Protein AF-A0AAN8MKH3-F1 (afdb_monomer_lite)

pLDDT: mean 80.85, std 13.72, range [33.03, 95.31]

Radius of gyration: 20.96 Å; chains: 1; bounding box: 56×46×46 Å

Organism: NCBI:txid861788

Structure (mmCIF, N/CA/C/O backbone):
data_AF-A0AAN8MKH3-F1
#
_entry.id   AF-A0AAN8MKH3-F1
#
loop_
_atom_site.group_PDB
_atom_site.id
_atom_site.type_symbol
_atom_site.label_atom_id
_atom_site.label_alt_id
_atom_site.label_comp_id
_atom_site.label_asym_id
_atom_site.label_entity_id
_atom_site.label_seq_id
_atom_site.pdbx_PDB_ins_code
_atom_site.Cartn_x
_atom_site.Cartn_y
_atom_site.Cartn_z
_atom_site.occupancy
_atom_site.B_iso_or_equiv
_atom_site.auth_seq_id
_atom_site.auth_comp_id
_atom_site.auth_asym_id
_atom_site.auth_atom_id
_atom_site.pdbx_PDB_model_num
ATOM 1 N N . MET A 1 1 ? 5.707 4.506 11.700 1.00 36.81 1 MET A N 1
ATOM 2 C CA . MET A 1 1 ? 5.831 5.786 12.430 1.00 36.81 1 MET A CA 1
ATOM 3 C C . MET A 1 1 ? 5.627 5.479 13.907 1.00 36.81 1 MET A C 1
ATOM 5 O O . MET A 1 1 ? 4.512 5.168 14.297 1.00 36.81 1 MET A O 1
ATOM 9 N N . LEU A 1 2 ? 6.697 5.392 14.701 1.00 33.03 2 LEU A N 1
ATOM 10 C CA . LEU A 1 2 ? 6.563 5.172 16.145 1.00 33.03 2 LEU A CA 1
ATOM 11 C C . LEU A 1 2 ? 6.282 6.533 16.783 1.00 33.03 2 LEU A C 1
ATOM 13 O O . LEU A 1 2 ? 7.143 7.407 16.736 1.00 33.03 2 LEU A O 1
ATOM 17 N N . MET A 1 3 ? 5.070 6.715 17.312 1.00 36.09 3 MET A N 1
ATOM 18 C CA . MET A 1 3 ? 4.683 7.908 18.065 1.00 36.09 3 MET A CA 1
ATOM 19 C C . MET A 1 3 ? 5.556 7.991 19.318 1.00 36.09 3 MET A C 1
ATOM 21 O O . MET A 1 3 ? 5.335 7.241 20.267 1.00 36.09 3 MET A O 1
ATOM 25 N N . ASN A 1 4 ? 6.576 8.846 19.310 1.00 38.06 4 ASN A N 1
ATOM 26 C CA . ASN A 1 4 ? 7.499 8.975 20.435 1.00 38.06 4 ASN A CA 1
ATOM 27 C C . ASN A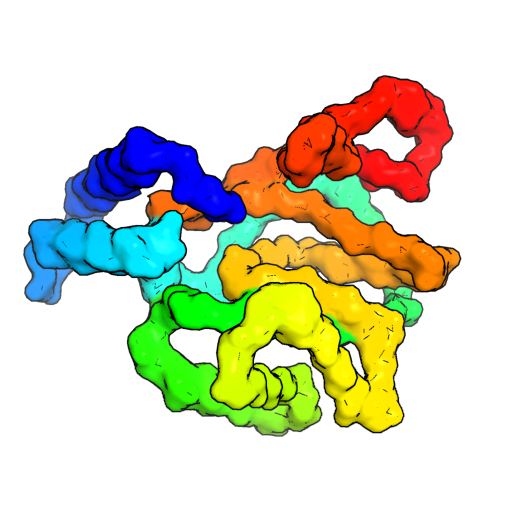 1 4 ? 7.557 10.397 20.996 1.00 38.06 4 ASN A C 1
ATOM 29 O O . ASN A 1 4 ? 8.596 10.825 21.484 1.00 38.06 4 ASN A O 1
ATOM 33 N N . GLU A 1 5 ? 6.427 11.103 20.976 1.00 52.12 5 GLU A N 1
ATOM 34 C CA . GLU A 1 5 ? 6.218 12.320 21.755 1.00 52.12 5 GLU A CA 1
ATOM 35 C C . GLU A 1 5 ? 4.774 12.320 22.270 1.00 52.12 5 GLU A C 1
ATOM 37 O O . GLU A 1 5 ? 3.823 12.403 21.495 1.00 52.12 5 GLU A O 1
ATOM 42 N N . THR A 1 6 ? 4.581 12.223 23.587 1.00 58.34 6 THR A N 1
ATOM 43 C CA . THR A 1 6 ? 3.253 12.308 24.228 1.00 58.34 6 THR A CA 1
ATOM 44 C C . THR A 1 6 ? 2.473 13.555 23.789 1.00 58.34 6 THR A C 1
ATOM 46 O O . THR A 1 6 ? 1.252 13.501 23.656 1.00 58.34 6 THR A O 1
ATOM 49 N N . GLY A 1 7 ? 3.176 14.647 23.467 1.00 65.88 7 GLY A N 1
ATOM 50 C CA . GLY A 1 7 ? 2.580 15.869 22.923 1.00 65.88 7 GLY A CA 1
ATOM 51 C C . GLY A 1 7 ? 2.065 15.752 21.482 1.00 65.88 7 GLY A C 1
ATOM 52 O O . GLY A 1 7 ? 1.077 16.399 21.138 1.00 65.88 7 GLY A O 1
ATOM 53 N N . GLU A 1 8 ? 2.674 14.921 20.633 1.00 75.81 8 GLU A N 1
ATOM 54 C CA . GLU A 1 8 ? 2.194 14.702 19.261 1.00 75.81 8 GLU A CA 1
ATOM 55 C C . GLU A 1 8 ? 0.916 13.857 19.258 1.00 75.81 8 GLU A C 1
ATOM 57 O O . GLU A 1 8 ? -0.033 14.152 18.531 1.00 75.81 8 GLU A O 1
ATOM 62 N N . TYR A 1 9 ? 0.843 12.866 20.147 1.00 71.75 9 TYR A N 1
ATOM 63 C CA . TYR A 1 9 ? -0.350 12.048 20.332 1.00 71.75 9 TYR A CA 1
ATOM 64 C C . TYR A 1 9 ? -1.559 12.870 20.803 1.00 71.75 9 TYR A C 1
ATOM 66 O O . TYR A 1 9 ? -2.623 12.816 20.185 1.00 71.75 9 TYR A O 1
ATOM 74 N N . GLU A 1 10 ? -1.394 13.690 21.846 1.00 78.38 10 GLU A N 1
ATOM 75 C CA . GLU A 1 10 ? -2.458 14.586 22.321 1.00 78.38 10 GLU A CA 1
ATOM 76 C C . GLU A 1 10 ? -2.874 15.593 21.244 1.00 78.38 10 GLU A C 1
ATOM 78 O O . GLU A 1 10 ? -4.057 15.901 21.083 1.00 78.38 10 GLU A O 1
ATOM 83 N N . LYS A 1 11 ? -1.918 16.094 20.456 1.00 81.25 11 LYS A N 1
ATOM 84 C CA . LYS A 1 11 ? -2.208 16.976 19.322 1.00 81.25 11 LYS A CA 1
ATOM 85 C C . LYS A 1 11 ? -3.044 16.268 18.251 1.00 81.25 11 LYS A C 1
ATOM 87 O O . LYS A 1 11 ? -3.989 16.870 17.741 1.00 81.25 11 LYS A O 1
ATOM 92 N N . ASN A 1 12 ? -2.734 15.012 17.936 1.00 81.94 12 ASN A N 1
ATOM 93 C CA . ASN A 1 12 ? -3.468 14.218 16.950 1.00 81.94 12 ASN A CA 1
ATOM 94 C C . ASN A 1 12 ? -4.881 13.867 17.429 1.00 81.94 12 ASN A C 1
ATOM 96 O O . ASN A 1 12 ? -5.826 14.021 16.657 1.00 81.94 12 ASN A O 1
ATOM 100 N N . LEU A 1 13 ? -5.045 13.506 18.707 1.00 78.19 13 LEU A N 1
ATOM 101 C CA . LEU A 1 13 ? -6.360 13.322 19.330 1.00 78.19 13 LEU A CA 1
ATOM 102 C C . LEU A 1 13 ? -7.208 14.594 19.234 1.00 78.19 13 LEU A C 1
ATOM 104 O O . LEU A 1 13 ? -8.323 14.559 18.727 1.00 78.19 13 LEU A O 1
ATOM 108 N N . ASN A 1 14 ? -6.649 15.743 19.622 1.00 81.12 14 ASN A N 1
ATOM 109 C CA . ASN A 1 14 ? -7.348 17.027 19.530 1.00 81.12 14 ASN A CA 1
ATOM 110 C C . ASN A 1 14 ? -7.715 17.401 18.084 1.00 81.12 14 ASN A C 1
ATOM 112 O O . ASN A 1 14 ? -8.751 18.027 17.850 1.00 81.12 14 ASN A O 1
ATOM 116 N N . LYS A 1 15 ? -6.866 17.056 17.106 1.00 83.50 15 LYS A N 1
ATOM 117 C CA . LYS A 1 15 ? -7.152 17.261 15.679 1.00 83.50 15 LYS A CA 1
ATOM 118 C C . LYS A 1 15 ? -8.336 16.398 15.237 1.00 83.50 15 LYS A C 1
ATOM 120 O O . LYS A 1 15 ? -9.254 16.920 14.608 1.00 83.50 15 LYS A O 1
ATOM 125 N N . LEU A 1 16 ? -8.330 15.117 15.605 1.00 80.44 16 LEU A N 1
ATOM 126 C CA . LEU A 1 16 ? -9.404 14.184 15.288 1.00 80.44 16 LEU A CA 1
ATOM 127 C C . LEU A 1 16 ? -10.733 14.625 15.912 1.00 80.44 16 LEU A C 1
ATOM 129 O O . LEU A 1 16 ? -11.733 14.685 15.199 1.00 80.44 16 LEU A O 1
ATOM 133 N N . SER A 1 17 ? -10.749 14.989 17.199 1.00 78.31 17 SER A N 1
ATOM 134 C CA . SER A 1 17 ? -11.986 15.406 17.869 1.00 78.31 17 SER A CA 1
ATOM 135 C C . SER A 1 17 ? -12.620 16.621 17.186 1.00 78.31 17 SER A C 1
ATOM 137 O O . SER A 1 17 ? -13.808 16.601 16.877 1.00 78.31 17 SER A O 1
ATOM 139 N N . LYS A 1 18 ? -11.815 17.622 16.801 1.00 81.06 18 LYS A N 1
ATOM 140 C CA . LYS A 1 18 ? -12.294 18.783 16.026 1.00 81.06 18 LYS A CA 1
ATOM 141 C C . LYS A 1 18 ? -12.836 18.408 14.645 1.00 81.06 18 LYS A C 1
ATOM 143 O O . LYS A 1 18 ? -13.786 19.026 14.160 1.00 81.06 18 LYS A O 1
ATOM 148 N N . LEU A 1 19 ? -12.231 17.420 13.983 1.00 78.00 19 LEU A N 1
ATOM 149 C CA . LEU A 1 19 ? -12.694 16.962 12.676 1.00 78.00 19 LEU A CA 1
ATOM 150 C C . LEU A 1 19 ? -14.060 16.277 12.791 1.00 78.00 19 LEU A C 1
ATOM 152 O O . LEU A 1 19 ? -14.954 16.572 12.001 1.00 78.00 19 LEU A O 1
ATOM 156 N N . ILE A 1 20 ? -14.246 15.417 13.791 1.00 72.88 20 ILE A N 1
ATOM 157 C CA . ILE A 1 20 ? -15.519 14.724 14.015 1.00 72.88 20 ILE A CA 1
ATOM 158 C C . ILE A 1 20 ? -16.616 15.727 14.396 1.00 72.88 20 ILE A C 1
ATOM 160 O O . ILE A 1 20 ? -17.698 15.693 13.808 1.00 72.88 20 ILE A O 1
ATOM 164 N N . GLU A 1 21 ? -16.322 16.680 15.287 1.00 73.06 21 GLU A N 1
ATOM 165 C CA . GLU A 1 21 ? -17.243 17.770 15.640 1.00 73.06 21 GLU A CA 1
ATOM 166 C C . GLU A 1 21 ? -17.701 18.559 14.405 1.00 73.06 21 GLU A C 1
ATOM 168 O O . GLU A 1 21 ? -18.899 18.791 14.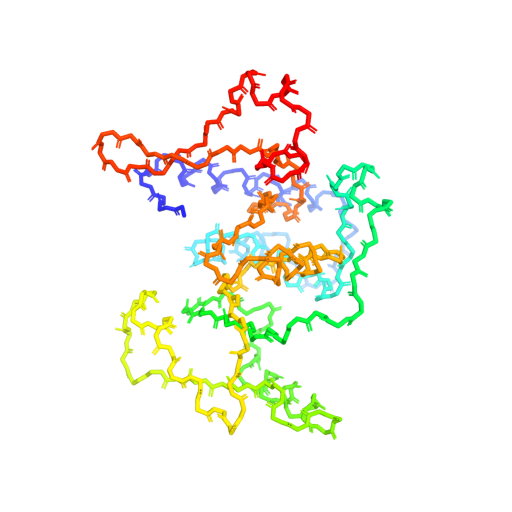229 1.00 73.06 21 GLU A O 1
ATOM 173 N N . SER A 1 22 ? -16.772 18.934 13.516 1.00 73.38 22 SER A N 1
ATOM 174 C CA . SER A 1 22 ? -17.122 19.676 12.296 1.00 73.38 22 SER A CA 1
ATOM 175 C C . SER A 1 22 ? -17.955 18.835 11.320 1.00 73.38 22 SER A C 1
ATOM 177 O O . SER A 1 22 ? -18.958 19.314 10.793 1.00 73.38 22 SER A O 1
ATOM 179 N N . LYS A 1 23 ? -17.628 17.549 11.140 1.00 69.31 23 LYS A N 1
ATOM 180 C CA . LYS A 1 23 ? -18.388 16.629 10.276 1.00 69.31 23 LYS A CA 1
ATOM 181 C C . LYS A 1 23 ? -19.786 16.312 10.804 1.00 69.31 23 LYS A C 1
ATOM 183 O O . LYS A 1 23 ? -20.696 16.066 10.011 1.00 69.31 23 LYS A O 1
ATOM 188 N N . ASN A 1 24 ? -19.983 16.342 12.118 1.00 65.25 24 ASN A N 1
ATOM 189 C CA . ASN A 1 24 ? -21.294 16.134 12.729 1.00 65.25 24 ASN A CA 1
ATOM 190 C C . ASN A 1 24 ? -22.212 17.358 12.596 1.00 65.25 24 ASN A C 1
ATOM 192 O O . ASN A 1 24 ? -23.428 17.190 12.558 1.00 65.25 24 ASN A O 1
ATOM 196 N N . GLN A 1 25 ? -21.659 18.564 12.429 1.00 60.22 25 GLN A N 1
ATOM 197 C CA . GLN A 1 25 ? -22.437 19.765 12.094 1.00 60.22 25 GLN A CA 1
ATOM 198 C C . GLN A 1 25 ? -22.918 19.778 10.630 1.00 60.22 25 GLN A C 1
ATOM 200 O O . GLN A 1 25 ? -23.943 20.385 10.329 1.00 60.22 25 GLN A O 1
ATOM 205 N N . GLU A 1 26 ? -22.207 19.095 9.725 1.00 60.31 26 GLU A N 1
ATOM 206 C CA . GLU A 1 26 ? -22.545 19.000 8.293 1.00 60.31 26 GLU A CA 1
ATOM 207 C C . GLU A 1 26 ? -23.555 17.880 7.968 1.00 60.31 26 GLU A C 1
ATOM 209 O O . GLU A 1 26 ? -24.160 17.885 6.891 1.00 60.31 26 GLU A O 1
ATOM 214 N N . ARG A 1 27 ? -23.750 16.900 8.865 1.00 58.78 27 ARG A N 1
ATOM 215 C CA . ARG A 1 27 ? -24.614 15.735 8.613 1.00 58.78 27 ARG A CA 1
ATOM 216 C C . ARG A 1 27 ? -26.089 16.025 8.939 1.00 58.78 27 ARG A C 1
ATOM 218 O O . ARG A 1 27 ? -26.386 16.601 9.985 1.00 58.78 27 ARG A O 1
ATOM 225 N N . PRO A 1 28 ? -27.052 15.571 8.108 1.00 53.78 28 PRO A N 1
ATOM 226 C CA . PRO A 1 28 ? -28.449 15.523 8.529 1.00 53.78 28 PRO A CA 1
ATOM 227 C C . PRO A 1 28 ? -28.576 14.610 9.763 1.00 53.78 28 PRO A C 1
ATOM 229 O O . PRO A 1 28 ? -27.857 13.612 9.844 1.00 53.78 28 PRO A O 1
ATOM 232 N N . PRO A 1 29 ? -29.473 14.914 10.719 1.00 53.09 29 PRO A N 1
ATOM 233 C CA . PRO A 1 29 ? -29.590 14.154 11.959 1.00 53.09 29 PRO A CA 1
ATOM 234 C C . PRO A 1 29 ? -29.838 12.675 11.654 1.00 53.09 29 PRO A C 1
ATOM 236 O O . PRO A 1 29 ? -30.869 12.303 11.085 1.00 53.09 29 PRO A O 1
ATOM 239 N N . ASN A 1 30 ? -28.871 11.834 12.017 1.00 50.97 30 ASN A N 1
ATOM 240 C CA . ASN A 1 30 ? -28.972 10.397 11.839 1.00 50.97 30 ASN A CA 1
ATOM 241 C C . ASN A 1 30 ? -29.997 9.862 12.852 1.00 50.97 30 ASN A C 1
ATOM 243 O O . ASN A 1 30 ? -29.906 10.126 14.052 1.00 50.97 30 ASN A O 1
ATOM 247 N N . LYS A 1 31 ? -31.029 9.154 12.380 1.00 55.53 31 LYS A N 1
ATOM 248 C CA . LYS A 1 31 ? -32.107 8.628 13.233 1.00 55.53 31 LYS A CA 1
ATOM 249 C C . LYS A 1 31 ? -31.596 7.423 14.039 1.00 55.53 31 LYS A C 1
ATOM 251 O O . LYS A 1 31 ? -31.841 6.291 13.637 1.00 55.53 31 LYS A O 1
ATOM 256 N N . GLY A 1 32 ? -30.918 7.646 15.169 1.00 59.09 32 GLY A N 1
ATOM 257 C CA . GLY A 1 32 ? -30.724 6.582 16.167 1.00 59.09 32 GLY A CA 1
ATOM 258 C C . GLY A 1 32 ? -29.586 6.718 17.185 1.00 59.09 32 GLY A C 1
ATOM 259 O O . GLY A 1 32 ? -29.731 6.154 18.264 1.00 59.09 32 GLY A O 1
ATOM 260 N N . ARG A 1 33 ? -28.494 7.440 16.896 1.00 65.12 33 ARG A N 1
ATOM 261 C CA . ARG A 1 33 ? -27.350 7.635 17.818 1.00 65.12 33 ARG A CA 1
ATOM 262 C C . ARG A 1 33 ? -27.064 9.117 18.042 1.00 65.12 33 ARG A C 1
ATOM 264 O O . ARG A 1 33 ? -27.314 9.934 17.157 1.00 65.12 33 ARG A O 1
ATOM 271 N N . SER A 1 34 ? -26.576 9.466 19.230 1.00 74.69 34 SER A N 1
ATOM 272 C CA . SER A 1 34 ? -26.183 10.839 19.555 1.00 74.69 34 SER A CA 1
ATOM 273 C C . SER A 1 34 ? -24.769 11.160 19.054 1.00 74.69 34 SER A C 1
ATOM 275 O O . SER A 1 34 ? -23.903 10.290 18.984 1.00 74.69 34 SER A O 1
ATOM 277 N N . CYS A 1 35 ? -24.517 12.438 18.755 1.00 76.06 35 CYS A N 1
ATOM 278 C CA . CYS A 1 35 ? -23.195 12.938 18.356 1.00 76.06 35 CYS A CA 1
ATOM 279 C C . CYS A 1 35 ? -22.109 12.626 19.404 1.00 76.06 35 CYS A C 1
ATOM 281 O O . CYS A 1 35 ? -20.962 12.375 19.048 1.00 76.06 35 CYS A O 1
ATOM 283 N N . GLU A 1 36 ? -22.462 12.632 20.692 1.00 80.06 36 GLU A N 1
ATOM 284 C CA . GLU A 1 36 ? -21.530 12.343 21.788 1.00 80.06 36 GLU A CA 1
ATOM 285 C C . GLU A 1 36 ? -21.119 10.865 21.837 1.00 80.06 36 GLU A C 1
ATOM 287 O O . GLU A 1 36 ? -19.976 10.547 22.165 1.00 80.06 36 GLU A O 1
ATOM 292 N N . GLU A 1 37 ? -22.036 9.952 21.509 1.00 83.94 37 GLU A N 1
ATOM 293 C CA . GLU A 1 37 ? -21.740 8.518 21.443 1.00 83.94 37 GLU A CA 1
ATOM 294 C C . GLU A 1 37 ? -20.797 8.204 20.281 1.00 83.94 37 GLU A C 1
ATOM 296 O O . GLU A 1 37 ? -19.803 7.509 20.484 1.00 83.94 37 GLU A O 1
ATOM 301 N N . GLU A 1 38 ? -21.062 8.764 19.097 1.00 82.75 38 GLU A N 1
ATOM 302 C CA . GLU A 1 38 ? -20.190 8.613 17.923 1.00 82.75 38 GLU A CA 1
ATOM 303 C C . GLU A 1 38 ? -18.795 9.203 18.179 1.00 82.75 38 GLU A C 1
ATOM 305 O O . GLU A 1 38 ? -17.785 8.591 17.836 1.00 82.75 38 GLU A O 1
ATOM 310 N N . GLN A 1 39 ? -18.729 10.362 18.844 1.00 81.88 39 GLN A N 1
ATOM 311 C CA . GLN A 1 39 ? -17.468 10.989 19.238 1.00 81.88 39 GLN A CA 1
ATOM 312 C C . GLN A 1 39 ? -16.641 10.068 20.143 1.00 81.88 39 GLN A C 1
ATOM 314 O O . GLN A 1 39 ? -15.457 9.840 19.897 1.00 81.88 39 GLN A O 1
ATOM 319 N N . ARG A 1 40 ? -17.274 9.505 21.178 1.00 87.12 40 ARG A N 1
ATOM 320 C CA . ARG A 1 40 ? -16.609 8.614 22.135 1.00 87.12 40 ARG A CA 1
ATOM 321 C C . ARG A 1 40 ? -16.132 7.318 21.477 1.00 87.12 40 ARG A C 1
ATOM 323 O O . ARG A 1 40 ? -15.057 6.825 21.813 1.00 87.12 40 ARG A O 1
ATOM 330 N N . GLU A 1 41 ? -16.922 6.767 20.557 1.00 87.69 41 GLU A N 1
ATOM 331 C CA . GLU A 1 41 ? -16.566 5.581 19.772 1.00 87.69 41 GLU A CA 1
ATOM 332 C C . GLU A 1 41 ? -15.337 5.851 18.894 1.00 87.69 41 GLU A C 1
ATOM 334 O O . GLU A 1 41 ? -14.359 5.104 18.948 1.00 87.69 41 GLU A O 1
ATOM 339 N N . ALA A 1 42 ? -15.339 6.961 18.155 1.00 86.81 42 ALA A N 1
ATOM 340 C CA . ALA A 1 42 ? -14.224 7.347 17.300 1.00 86.81 42 ALA A CA 1
ATOM 341 C C . ALA A 1 42 ? -12.929 7.613 18.086 1.00 86.81 42 ALA A C 1
ATOM 343 O O . ALA A 1 42 ? -11.856 7.172 17.671 1.00 86.81 42 ALA A O 1
ATOM 344 N N . GLU A 1 43 ? -13.016 8.269 19.246 1.00 86.94 43 GLU A N 1
ATOM 345 C CA . GLU A 1 43 ? -11.868 8.473 20.136 1.00 86.94 43 GLU A CA 1
ATOM 346 C C . GLU A 1 43 ? -11.315 7.147 20.663 1.00 86.94 43 GLU A C 1
ATOM 348 O O . GLU A 1 43 ? -10.108 6.921 20.597 1.00 86.94 43 GLU A O 1
ATOM 353 N N . ALA A 1 44 ? -12.176 6.241 21.135 1.00 89.38 44 ALA A N 1
ATOM 354 C CA . ALA A 1 44 ? -11.750 4.930 21.621 1.00 89.38 44 ALA A CA 1
ATOM 355 C C . ALA A 1 44 ? -11.058 4.104 20.522 1.00 89.38 44 ALA A C 1
ATOM 357 O O . ALA A 1 44 ? -10.032 3.465 20.769 1.00 89.38 44 ALA A O 1
ATOM 358 N N . LEU A 1 45 ? -11.588 4.148 19.297 1.00 89.56 45 LEU A N 1
ATOM 359 C CA . LEU A 1 45 ? -10.992 3.489 18.139 1.00 89.56 45 LEU A CA 1
ATOM 360 C C . LEU A 1 45 ? -9.636 4.099 17.765 1.00 89.56 45 LEU A C 1
ATOM 362 O O . LEU A 1 45 ? -8.677 3.361 17.535 1.00 89.56 45 LEU A O 1
ATOM 366 N N . PHE A 1 46 ? -9.512 5.427 17.773 1.00 88.94 46 PHE A N 1
ATOM 367 C CA . PHE A 1 46 ? -8.237 6.088 17.507 1.00 88.94 46 PHE A CA 1
ATOM 368 C C . PHE A 1 46 ? -7.179 5.751 18.559 1.00 88.94 46 PHE A C 1
ATOM 370 O O . PHE A 1 46 ? -6.039 5.466 18.205 1.00 88.94 46 PHE A O 1
ATOM 377 N N . GLN A 1 47 ? -7.546 5.716 19.844 1.00 87.56 47 GLN A N 1
ATOM 378 C CA . GLN A 1 47 ? -6.615 5.322 20.907 1.00 87.56 47 GLN A CA 1
ATOM 379 C C . GLN A 1 47 ? -6.094 3.892 20.719 1.00 87.56 47 GLN A C 1
ATOM 381 O O . GLN A 1 47 ? -4.959 3.589 21.083 1.00 87.56 47 GLN A O 1
ATOM 386 N N . ARG A 1 48 ? -6.918 3.008 20.148 1.00 87.62 48 ARG A N 1
ATOM 387 C CA . ARG A 1 48 ? -6.562 1.608 19.916 1.00 87.62 48 ARG A CA 1
ATOM 388 C C . ARG A 1 48 ? -5.703 1.403 18.669 1.00 87.62 48 ARG A C 1
ATOM 390 O O . ARG A 1 48 ? -4.783 0.592 18.717 1.00 87.62 48 ARG A O 1
ATOM 397 N N . TYR A 1 49 ? -6.017 2.091 17.574 1.00 88.38 49 TYR A N 1
ATOM 398 C CA . TYR A 1 49 ? -5.451 1.797 16.251 1.00 88.38 49 TYR A CA 1
ATOM 399 C C . TYR A 1 49 ? -4.549 2.904 15.689 1.00 88.38 49 TYR A C 1
ATOM 401 O O . TYR A 1 49 ? -3.787 2.660 14.760 1.00 88.38 49 TYR A O 1
ATOM 409 N N . GLY A 1 50 ? -4.596 4.114 16.249 1.00 88.31 50 GLY A N 1
ATOM 410 C CA . GLY A 1 50 ? -3.757 5.247 15.845 1.00 88.31 50 GLY A CA 1
ATOM 411 C C . GLY A 1 50 ? -4.237 6.013 14.606 1.00 88.31 50 GLY A C 1
ATOM 412 O O . GLY A 1 50 ? -3.520 6.893 14.135 1.00 88.31 50 GLY A O 1
ATOM 413 N N . TYR A 1 51 ? -5.427 5.703 14.082 1.00 90.06 51 TYR A N 1
ATOM 414 C CA . TYR A 1 51 ? -6.075 6.407 12.968 1.00 90.06 51 TYR A CA 1
ATOM 415 C C . TYR A 1 51 ? -7.610 6.333 13.075 1.00 90.06 51 TYR A C 1
ATOM 417 O O . TYR A 1 51 ? -8.154 5.650 13.945 1.00 90.06 51 TYR A O 1
ATOM 425 N N . ASN A 1 52 ? -8.322 7.077 12.227 1.00 90.12 52 ASN A N 1
ATOM 426 C CA . ASN A 1 52 ? -9.776 7.222 12.251 1.00 90.12 52 ASN A CA 1
ATOM 427 C C . ASN A 1 52 ? -10.495 5.993 11.667 1.00 90.12 52 ASN A C 1
ATOM 429 O O . ASN A 1 52 ? -11.051 6.030 10.568 1.00 90.12 52 ASN A O 1
ATOM 433 N N . VAL A 1 53 ? -10.495 4.896 12.424 1.00 89.31 53 VAL A N 1
ATOM 434 C CA . VAL A 1 53 ? -11.203 3.656 12.063 1.00 89.31 53 VAL A CA 1
ATOM 435 C C . VAL A 1 53 ? -12.705 3.893 11.936 1.00 89.31 53 VAL A C 1
ATOM 437 O O . VAL A 1 53 ? -13.320 3.377 11.014 1.00 89.31 53 VAL A O 1
ATOM 440 N N . PHE A 1 54 ? -13.285 4.754 12.777 1.00 88.31 54 PHE A N 1
ATOM 441 C CA . PHE A 1 54 ? -14.707 5.095 12.697 1.00 88.31 54 PHE A CA 1
ATOM 442 C C . PHE A 1 54 ? -15.104 5.612 11.307 1.00 88.31 54 PHE A C 1
ATOM 444 O O . PHE A 1 54 ? -16.145 5.228 10.773 1.00 88.31 54 PHE A O 1
ATOM 451 N N . LEU A 1 55 ? -14.269 6.462 10.701 1.00 87.75 55 LEU A N 1
ATOM 452 C CA . LEU A 1 55 ? -14.449 6.890 9.315 1.00 87.75 55 LEU A CA 1
ATOM 453 C C . LEU A 1 55 ? -14.107 5.772 8.323 1.00 87.75 55 LEU A C 1
ATOM 455 O O . LEU A 1 55 ? -14.825 5.608 7.340 1.00 87.75 55 LEU A O 1
ATOM 459 N N . SER A 1 56 ? -13.045 5.002 8.574 1.00 89.44 56 SER A N 1
ATOM 460 C CA . SER A 1 56 ? -12.629 3.889 7.708 1.00 89.44 56 SER A CA 1
ATOM 461 C C . SER A 1 56 ? -13.745 2.867 7.491 1.00 89.44 56 SER A C 1
ATOM 463 O O . SER A 1 56 ? -13.915 2.392 6.371 1.00 89.44 56 SER A O 1
ATOM 465 N N . ASP A 1 57 ? -14.523 2.561 8.527 1.00 86.19 57 ASP A N 1
ATOM 466 C CA . ASP A 1 57 ? -15.630 1.595 8.488 1.00 86.19 57 ASP A CA 1
ATOM 467 C C . ASP A 1 57 ? -16.805 2.090 7.630 1.00 86.19 57 ASP A C 1
ATOM 469 O O . ASP A 1 57 ? -17.614 1.306 7.134 1.00 86.19 57 ASP A O 1
ATOM 473 N N . GLN A 1 58 ? -16.897 3.406 7.432 1.00 86.31 58 GLN A N 1
ATOM 474 C CA . GLN A 1 58 ? -17.926 4.054 6.617 1.00 86.31 58 GLN A CA 1
ATOM 475 C C . GLN A 1 58 ? -17.509 4.199 5.147 1.00 86.31 58 GLN A C 1
ATOM 477 O O . GLN A 1 58 ? -18.349 4.528 4.304 1.00 86.31 58 GLN A O 1
ATOM 482 N N . LEU A 1 59 ? -16.235 3.963 4.819 1.00 85.62 59 LEU A N 1
ATOM 483 C CA . LEU A 1 59 ? -15.737 4.024 3.449 1.00 85.62 59 LEU A CA 1
ATOM 484 C C . LEU A 1 59 ? -15.935 2.683 2.723 1.00 85.62 59 LEU A C 1
ATOM 486 O O . LEU A 1 59 ? -15.775 1.612 3.311 1.00 85.62 59 LEU A O 1
ATOM 490 N N . PRO A 1 60 ? -16.250 2.704 1.416 1.00 85.88 60 PRO A N 1
ATOM 491 C CA . PRO A 1 60 ? -16.314 1.477 0.638 1.00 85.88 60 PRO A CA 1
ATOM 492 C C . PRO A 1 60 ? -14.915 0.863 0.483 1.00 85.88 60 PRO A C 1
ATOM 494 O O . PRO A 1 60 ? -13.950 1.564 0.186 1.00 85.88 60 PRO A O 1
ATOM 497 N N . LEU A 1 61 ? -14.820 -0.468 0.594 1.00 82.00 61 LEU A N 1
ATOM 498 C CA . LEU A 1 61 ? -13.564 -1.223 0.421 1.00 82.00 61 LEU A CA 1
ATOM 499 C C . LEU A 1 61 ? -12.914 -1.028 -0.961 1.00 82.00 61 LEU A C 1
ATOM 501 O O . LEU A 1 61 ? -11.733 -1.302 -1.138 1.00 82.00 61 LEU A O 1
ATOM 505 N N . ASN A 1 62 ? -13.698 -0.603 -1.950 1.00 84.00 62 ASN A N 1
ATOM 506 C CA . ASN A 1 62 ? -13.289 -0.339 -3.324 1.00 84.00 62 ASN A CA 1
ATOM 507 C C . ASN A 1 62 ? -13.435 1.148 -3.689 1.00 84.00 62 ASN A C 1
ATOM 509 O O . ASN A 1 62 ? -13.840 1.461 -4.811 1.00 84.00 62 ASN A O 1
ATOM 513 N N . ARG A 1 63 ? -13.173 2.058 -2.741 1.00 89.69 63 ARG A N 1
ATOM 514 C CA . ARG A 1 63 ? -13.197 3.501 -3.011 1.00 89.69 63 ARG A CA 1
ATOM 515 C C . ARG A 1 63 ? -12.206 3.879 -4.116 1.00 89.69 63 ARG A C 1
ATOM 517 O O . ARG A 1 63 ? -11.157 3.257 -4.267 1.00 89.69 63 ARG A O 1
ATOM 524 N N . GLU A 1 64 ? -12.544 4.913 -4.878 1.00 91.38 64 GLU A N 1
ATOM 525 C CA . GLU A 1 64 ? -11.636 5.474 -5.876 1.00 91.38 64 GLU A CA 1
ATOM 526 C C . GLU A 1 64 ? -10.587 6.362 -5.201 1.00 91.38 64 GLU A C 1
ATOM 528 O O . GLU A 1 64 ? -10.898 7.126 -4.284 1.00 91.38 64 GLU A O 1
ATOM 533 N N . LEU A 1 65 ? -9.347 6.263 -5.677 1.00 92.06 65 LEU A N 1
ATOM 534 C CA . LEU A 1 65 ? -8.239 7.106 -5.244 1.00 92.06 65 LEU A CA 1
ATOM 535 C C . LEU A 1 65 ? -7.957 8.184 -6.293 1.00 92.06 65 LEU A C 1
ATOM 537 O O . LEU A 1 65 ? -8.092 7.913 -7.492 1.00 92.06 65 LEU A O 1
ATOM 541 N N . PRO A 1 66 ? -7.529 9.389 -5.878 1.00 92.19 66 PRO A N 1
ATOM 542 C CA . PRO A 1 66 ? -7.011 10.368 -6.820 1.00 92.19 66 PRO A CA 1
ATOM 543 C C . PRO A 1 66 ? -5.748 9.823 -7.498 1.00 92.19 66 PRO A C 1
ATOM 545 O O . PRO A 1 66 ? -4.850 9.295 -6.843 1.00 92.19 66 PRO A O 1
ATOM 548 N N . ASP A 1 67 ? -5.666 9.977 -8.819 1.00 90.88 67 ASP A N 1
ATOM 549 C CA . ASP A 1 67 ? -4.470 9.610 -9.571 1.00 90.88 67 ASP A CA 1
ATOM 550 C C . ASP A 1 67 ? -3.397 10.692 -9.404 1.00 90.88 67 ASP A C 1
ATOM 552 O O . ASP A 1 67 ? -3.467 11.767 -9.999 1.00 90.88 67 ASP A O 1
ATOM 556 N N . THR A 1 68 ? -2.420 10.407 -8.552 1.00 89.00 68 THR A N 1
ATOM 557 C CA . THR A 1 68 ? -1.315 11.303 -8.186 1.00 89.00 68 THR A CA 1
ATOM 558 C C . THR A 1 68 ? -0.097 11.159 -9.099 1.00 89.00 68 THR A C 1
ATOM 560 O O . THR A 1 68 ? 0.913 11.834 -8.904 1.00 89.00 68 THR A O 1
ATOM 563 N N . ARG A 1 69 ? -0.155 10.271 -10.099 1.00 88.62 69 ARG A N 1
ATOM 564 C CA . ARG A 1 69 ? 0.992 9.961 -10.956 1.00 88.62 69 ARG A CA 1
ATOM 565 C C . ARG A 1 69 ? 1.321 11.116 -11.900 1.00 88.62 69 ARG A C 1
ATOM 567 O O . ARG A 1 69 ? 0.451 11.848 -12.364 1.00 88.62 69 ARG A O 1
ATOM 574 N N . ASP A 1 70 ? 2.594 11.210 -12.277 1.00 86.00 70 ASP A N 1
ATOM 575 C CA . ASP A 1 70 ? 3.033 12.104 -13.349 1.00 86.00 70 ASP A CA 1
ATOM 576 C C . ASP A 1 70 ? 2.381 11.701 -14.687 1.00 86.00 70 ASP A C 1
ATOM 578 O O . ASP A 1 70 ? 2.254 10.516 -15.012 1.00 86.00 70 ASP A O 1
ATOM 582 N N . ASN A 1 71 ? 2.014 12.686 -15.511 1.00 87.69 71 ASN A N 1
ATOM 583 C CA . ASN A 1 71 ? 1.417 12.463 -16.832 1.00 87.69 71 ASN A CA 1
ATOM 584 C C . ASN A 1 71 ? 2.259 11.545 -17.736 1.00 87.69 71 ASN A C 1
ATOM 586 O O . ASN A 1 71 ? 1.713 10.829 -18.579 1.00 87.69 71 ASN A O 1
ATOM 590 N N . ARG A 1 72 ? 3.585 11.527 -17.560 1.00 86.00 72 ARG A N 1
ATOM 591 C CA . ARG A 1 72 ? 4.496 10.623 -18.275 1.00 86.00 72 ARG A CA 1
ATOM 592 C C . ARG A 1 72 ? 4.230 9.156 -17.934 1.00 86.00 72 ARG A C 1
ATOM 594 O O . ARG A 1 72 ? 4.311 8.302 -18.817 1.00 86.00 72 ARG A O 1
ATOM 601 N N . CYS A 1 73 ? 3.847 8.850 -16.692 1.00 87.50 73 CYS A N 1
ATOM 602 C CA . CYS A 1 73 ? 3.492 7.494 -16.271 1.00 87.50 73 CYS A CA 1
ATOM 603 C C . CYS A 1 73 ? 2.237 6.989 -16.992 1.00 87.50 73 CYS A C 1
ATOM 605 O O . CYS A 1 73 ? 2.178 5.813 -17.350 1.00 87.50 73 CYS A O 1
ATOM 607 N N . LEU A 1 74 ? 1.272 7.875 -17.265 1.00 88.25 74 LEU A N 1
ATOM 608 C CA . LEU A 1 74 ? 0.018 7.535 -17.950 1.00 88.25 74 LEU A CA 1
ATOM 609 C C . LEU A 1 74 ? 0.237 7.096 -19.404 1.00 88.25 74 LEU A C 1
ATOM 611 O O . LEU A 1 74 ? -0.544 6.321 -19.952 1.00 88.25 74 LEU A O 1
ATOM 615 N N . GLN A 1 75 ? 1.305 7.586 -20.034 1.00 89.19 75 GLN A N 1
ATOM 616 C CA . GLN A 1 75 ? 1.636 7.283 -21.428 1.00 89.19 75 GLN A CA 1
ATOM 617 C C . GLN A 1 75 ? 2.568 6.070 -21.571 1.00 89.19 75 GLN A C 1
ATOM 619 O O . GLN A 1 75 ? 2.779 5.578 -22.685 1.00 89.19 75 GLN A O 1
ATOM 624 N N . LYS A 1 76 ? 3.130 5.570 -20.462 1.00 89.69 76 LYS A N 1
ATOM 625 C CA . LYS A 1 76 ? 4.119 4.492 -20.476 1.00 89.69 76 LYS A CA 1
ATOM 626 C C . LYS A 1 76 ? 3.459 3.152 -20.791 1.00 89.69 76 LYS A C 1
ATOM 628 O O . LYS A 1 76 ? 2.432 2.784 -20.227 1.00 89.69 76 LYS A O 1
ATOM 633 N N . LYS A 1 77 ? 4.073 2.400 -21.705 1.00 92.44 77 LYS A N 1
ATOM 634 C CA . LYS A 1 77 ? 3.631 1.054 -22.088 1.00 92.44 77 LYS A CA 1
ATOM 635 C C . LYS A 1 77 ? 4.613 0.024 -21.559 1.00 92.44 77 LYS A C 1
ATOM 637 O O . LYS A 1 77 ? 5.821 0.177 -21.725 1.00 92.44 77 LYS A O 1
ATOM 642 N N . TYR A 1 78 ? 4.082 -1.043 -20.978 1.00 93.75 78 TYR A N 1
ATOM 643 C CA . TYR A 1 78 ? 4.874 -2.135 -20.424 1.00 93.75 78 TYR A CA 1
ATOM 644 C C . TYR A 1 78 ? 4.745 -3.400 -21.286 1.00 93.75 78 TYR A C 1
ATOM 646 O O . TYR A 1 78 ? 3.709 -3.598 -21.934 1.00 93.75 78 TYR A O 1
ATOM 654 N N . PRO A 1 79 ? 5.777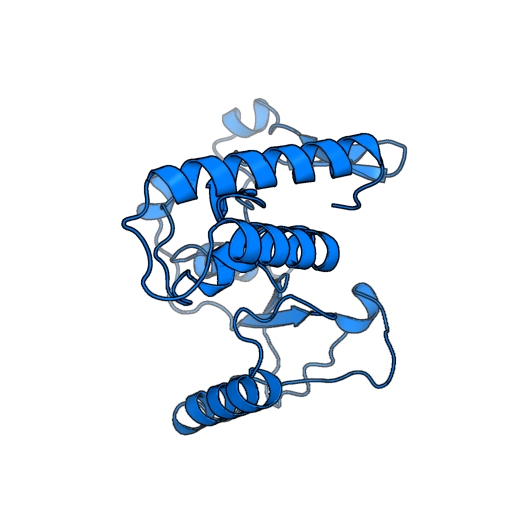 -4.265 -21.323 1.00 93.56 79 PRO A N 1
ATOM 655 C CA . PRO A 1 79 ? 5.677 -5.578 -21.955 1.00 93.56 79 PRO A CA 1
ATOM 656 C C . PRO A 1 79 ? 4.525 -6.396 -21.359 1.00 93.56 79 PRO A C 1
ATOM 658 O O . PRO A 1 79 ? 4.214 -6.257 -20.181 1.00 93.56 79 PRO A O 1
ATOM 661 N N . LYS A 1 80 ? 3.900 -7.275 -22.150 1.00 93.00 80 LYS A N 1
ATOM 662 C CA . LYS A 1 80 ? 2.802 -8.134 -21.658 1.00 93.00 80 LYS A CA 1
ATOM 663 C C . LYS A 1 80 ? 3.299 -9.320 -20.830 1.00 93.00 80 LYS A C 1
ATOM 665 O O . LYS A 1 80 ? 2.576 -9.850 -19.998 1.00 93.00 80 LYS A O 1
ATOM 670 N N . ASP A 1 81 ? 4.526 -9.749 -21.081 1.00 94.56 81 ASP A N 1
ATOM 671 C CA . ASP A 1 81 ? 5.186 -10.897 -20.472 1.00 94.56 81 ASP A CA 1
ATOM 672 C C . ASP A 1 81 ? 5.982 -10.473 -19.222 1.00 94.56 81 ASP A C 1
ATOM 674 O O . ASP A 1 81 ? 7.203 -10.630 -19.143 1.00 94.56 81 ASP A O 1
ATOM 678 N N . LEU A 1 82 ? 5.297 -9.862 -18.253 1.00 95.00 82 LEU A N 1
ATOM 679 C CA . LEU A 1 82 ? 5.883 -9.492 -16.961 1.00 95.00 82 LEU A CA 1
ATOM 680 C C . LEU A 1 82 ? 6.005 -10.708 -16.025 1.00 95.00 82 LEU A C 1
ATOM 682 O O . LEU A 1 82 ? 5.210 -11.647 -16.126 1.00 95.00 82 LEU A O 1
ATOM 686 N N . PRO A 1 83 ? 6.991 -10.714 -15.108 1.00 93.50 83 PRO A N 1
ATOM 687 C CA . PRO A 1 83 ? 7.133 -11.779 -14.123 1.00 93.50 83 PRO A CA 1
ATOM 688 C C . PRO A 1 83 ? 5.927 -11.845 -13.179 1.00 93.50 83 PRO A C 1
ATOM 690 O O . PRO A 1 83 ? 5.300 -10.832 -12.872 1.00 93.50 83 PRO A O 1
ATOM 693 N N . SER A 1 84 ? 5.635 -13.044 -12.674 1.00 92.12 84 SER A N 1
ATOM 694 C CA . SER A 1 84 ? 4.614 -13.234 -11.644 1.00 92.12 84 SER A CA 1
ATOM 695 C C . SER A 1 84 ? 5.036 -12.605 -10.314 1.00 92.12 84 SER A C 1
ATOM 697 O O . SER A 1 84 ? 6.216 -12.612 -9.948 1.00 92.12 84 SER A O 1
ATOM 699 N N . ILE A 1 85 ? 4.050 -12.106 -9.569 1.00 91.88 85 ILE A N 1
ATOM 700 C CA . ILE A 1 85 ? 4.237 -11.473 -8.265 1.00 91.88 85 ILE A CA 1
ATOM 701 C C . ILE A 1 85 ? 3.401 -12.185 -7.199 1.00 91.88 85 ILE A C 1
ATOM 703 O O . ILE A 1 85 ? 2.232 -12.493 -7.429 1.00 91.88 85 ILE A O 1
ATOM 707 N N . ALA A 1 86 ? 3.990 -12.444 -6.031 1.00 91.75 86 ALA A N 1
ATOM 708 C CA . ALA A 1 86 ? 3.228 -12.695 -4.809 1.00 91.75 86 ALA A CA 1
ATOM 709 C C . ALA A 1 86 ? 3.211 -11.439 -3.952 1.00 91.75 86 ALA A C 1
ATOM 711 O O . ALA A 1 86 ? 4.266 -10.895 -3.630 1.00 91.75 86 ALA A O 1
ATOM 712 N N . VAL A 1 87 ? 2.014 -11.031 -3.549 1.00 91.75 87 VAL A N 1
ATOM 713 C CA . VAL A 1 87 ? 1.823 -9.978 -2.557 1.00 91.75 87 VAL A CA 1
ATOM 714 C C . VAL A 1 87 ? 1.740 -10.626 -1.180 1.00 91.75 87 VAL A C 1
ATOM 716 O O . VAL A 1 87 ? 0.932 -11.529 -0.959 1.00 91.75 87 VAL A O 1
ATOM 719 N N . VAL A 1 88 ? 2.599 -10.182 -0.269 1.00 90.50 88 VAL A N 1
ATOM 720 C CA . VAL A 1 88 ? 2.652 -10.624 1.123 1.00 90.50 88 VAL A CA 1
ATOM 721 C C . VAL A 1 88 ? 2.214 -9.458 1.996 1.00 90.50 88 VAL A C 1
ATOM 723 O O . VAL A 1 88 ? 2.918 -8.457 2.089 1.00 90.50 88 VAL A O 1
ATOM 726 N N . LEU A 1 89 ? 1.053 -9.618 2.629 1.00 88.25 89 LEU A N 1
ATOM 727 C CA . LEU A 1 89 ? 0.519 -8.697 3.628 1.00 88.25 89 LEU A CA 1
ATOM 728 C C . LEU A 1 89 ? 0.800 -9.268 5.016 1.00 88.25 89 LEU A C 1
ATOM 730 O O . LEU A 1 89 ? 0.436 -10.414 5.301 1.00 88.25 89 LEU A O 1
ATOM 734 N N . ILE A 1 90 ? 1.450 -8.481 5.867 1.00 85.06 90 ILE A N 1
ATOM 735 C CA . ILE A 1 90 ? 1.745 -8.844 7.255 1.00 85.06 90 ILE A CA 1
ATOM 736 C C . ILE A 1 90 ? 0.908 -7.938 8.145 1.00 85.06 90 ILE A C 1
ATOM 738 O O . ILE A 1 90 ? 0.940 -6.725 7.984 1.00 85.06 90 ILE A O 1
ATOM 742 N N . TYR A 1 91 ? 0.165 -8.526 9.080 1.00 85.62 91 TYR A N 1
ATOM 743 C CA . TYR A 1 91 ? -0.702 -7.778 9.983 1.00 85.62 91 TYR A CA 1
ATOM 744 C C . TYR A 1 91 ? -0.645 -8.344 11.403 1.00 85.62 91 TYR A C 1
ATOM 746 O O . TYR A 1 91 ? -0.446 -9.548 11.601 1.00 85.62 91 TYR A O 1
ATOM 754 N N . LEU A 1 92 ? -0.833 -7.466 12.386 1.00 83.62 92 LEU A N 1
ATOM 755 C CA . LEU A 1 92 ? -0.975 -7.792 13.802 1.00 83.62 92 LEU A CA 1
ATOM 756 C C . LEU A 1 92 ? -1.999 -6.830 14.396 1.00 83.62 92 LEU A C 1
ATOM 758 O O . LEU A 1 92 ? -1.761 -5.632 14.370 1.00 83.62 92 LEU A O 1
ATOM 762 N N . ASP A 1 93 ? -3.108 -7.357 14.917 1.00 78.94 93 ASP A N 1
ATOM 763 C CA . ASP A 1 93 ? -4.159 -6.574 15.587 1.00 78.94 93 ASP A CA 1
ATOM 764 C C . ASP A 1 93 ? -4.597 -5.301 14.830 1.00 78.94 93 ASP A C 1
ATOM 766 O O . ASP A 1 93 ? -4.998 -4.315 15.441 1.00 78.94 93 ASP A O 1
ATOM 770 N N . GLU A 1 94 ? -4.541 -5.334 13.495 1.00 80.25 94 GLU A N 1
ATOM 771 C CA . GLU A 1 94 ? -4.983 -4.242 12.624 1.00 80.25 94 GLU A CA 1
ATOM 772 C C . GLU A 1 94 ? -6.486 -4.011 12.758 1.00 80.25 94 GLU A C 1
ATOM 774 O O . GLU A 1 94 ? -7.252 -4.951 13.025 1.00 80.25 94 GLU A O 1
ATOM 779 N N . ALA A 1 95 ? -6.915 -2.763 12.552 1.00 75.56 95 ALA A N 1
ATOM 780 C CA . ALA A 1 95 ? -8.330 -2.453 12.592 1.00 75.56 95 ALA A CA 1
ATOM 781 C C . ALA A 1 95 ? -9.027 -3.193 11.455 1.00 75.56 95 ALA A C 1
ATOM 783 O O . ALA A 1 95 ? -8.708 -3.051 10.273 1.00 75.56 95 ALA A O 1
ATOM 784 N N . LEU A 1 96 ? -9.979 -4.030 11.836 1.00 70.88 96 LEU A N 1
ATOM 785 C CA . LEU A 1 96 ? -10.868 -4.643 10.880 1.00 70.88 96 LEU A CA 1
ATOM 786 C C . LEU A 1 96 ? -11.912 -3.588 10.583 1.00 70.88 96 LEU A C 1
ATOM 788 O O . LEU A 1 96 ? -12.626 -3.197 11.499 1.00 70.88 96 LEU A O 1
ATOM 792 N N . SER A 1 97 ? -12.053 -3.189 9.320 1.00 56.00 97 SER A N 1
ATOM 793 C CA . SER A 1 97 ? -13.073 -2.206 8.942 1.00 56.00 97 SER A CA 1
ATOM 794 C C . SER A 1 97 ? -14.525 -2.696 9.128 1.00 56.00 97 SER A C 1
ATOM 796 O O . SER A 1 97 ? -15.476 -2.083 8.660 1.00 56.00 97 SER A O 1
ATOM 798 N N . ASN A 1 98 ? -14.690 -3.877 9.742 1.00 50.72 98 ASN A N 1
ATOM 799 C CA . ASN A 1 98 ? -15.926 -4.527 10.153 1.00 50.72 98 ASN A CA 1
ATOM 800 C C . ASN A 1 98 ? -15.620 -5.526 11.295 1.00 50.72 98 ASN A C 1
ATOM 802 O O . ASN A 1 98 ? -14.826 -6.451 11.103 1.00 50.72 98 ASN A O 1
ATOM 806 N N . GLU A 1 99 ? -16.295 -5.415 12.444 1.00 48.25 99 GLU A N 1
ATOM 807 C CA . GLU A 1 99 ? -16.049 -6.245 13.647 1.00 48.25 99 GLU A CA 1
ATOM 808 C C . GLU A 1 99 ? -16.220 -7.773 13.444 1.00 48.25 99 GLU A C 1
ATOM 810 O O . GLU A 1 99 ? -15.599 -8.562 14.153 1.00 48.25 99 GLU A O 1
ATOM 815 N N . ASP A 1 100 ? -16.969 -8.230 12.434 1.00 47.41 100 ASP A N 1
ATOM 816 C CA . ASP A 1 100 ? -17.260 -9.666 12.219 1.00 47.41 100 ASP A CA 1
ATOM 817 C C . ASP A 1 100 ? -16.264 -10.399 11.288 1.00 47.41 100 ASP A C 1
ATOM 819 O O . ASP A 1 100 ? -16.531 -11.503 10.792 1.00 47.41 100 ASP A O 1
ATOM 823 N N . LEU A 1 101 ? -15.119 -9.793 10.952 1.00 50.22 101 LEU A N 1
ATOM 824 C CA . LEU A 1 101 ? -14.299 -10.283 9.838 1.00 50.22 101 LEU A CA 1
ATOM 825 C C . LEU A 1 101 ? -13.522 -11.582 10.093 1.00 50.22 101 LEU A C 1
ATOM 827 O O . LEU A 1 101 ? -12.993 -12.140 9.143 1.00 50.22 101 LEU A O 1
ATOM 831 N N . GLY A 1 102 ? -13.476 -12.145 11.300 1.00 54.31 102 GLY A N 1
ATOM 832 C CA . GLY A 1 102 ? -12.903 -13.490 11.477 1.00 54.31 102 GLY A CA 1
ATOM 833 C C . GLY A 1 102 ? -13.603 -14.528 10.585 1.00 54.31 102 GLY A C 1
ATOM 834 O O . GLY A 1 102 ? -12.951 -15.298 9.870 1.00 54.31 102 GLY A O 1
ATOM 835 N N . GLU A 1 103 ? -14.936 -14.469 10.568 1.00 60.06 103 GLU A N 1
ATOM 836 C CA . GLU A 1 103 ? -15.793 -15.284 9.710 1.00 60.06 103 GLU A CA 1
ATOM 837 C C . GLU A 1 103 ? -15.998 -14.640 8.336 1.00 60.06 103 GLU A C 1
ATOM 839 O O . GLU A 1 103 ? -15.909 -15.344 7.330 1.00 60.06 103 GLU A O 1
ATOM 844 N N . LYS A 1 104 ? -16.179 -13.308 8.246 1.00 66.19 104 LYS A N 1
ATOM 845 C CA . LYS A 1 104 ? -16.378 -12.649 6.938 1.00 66.19 104 LYS A CA 1
ATOM 846 C C . LYS A 1 104 ? -15.126 -12.684 6.051 1.00 66.19 104 LYS A C 1
ATOM 848 O O . LYS A 1 104 ? -15.266 -12.837 4.845 1.00 66.19 104 LYS A O 1
ATOM 853 N N . LEU A 1 105 ? -13.909 -12.616 6.601 1.00 74.06 105 LEU A N 1
ATOM 854 C CA . LEU A 1 105 ? -12.657 -12.743 5.837 1.00 74.06 105 LEU A CA 1
ATOM 855 C C . LEU A 1 105 ? -12.487 -14.169 5.340 1.00 74.06 105 LEU A C 1
ATOM 857 O O . LEU A 1 105 ? -12.099 -14.373 4.195 1.00 74.06 105 LEU A O 1
ATOM 861 N N . ALA A 1 106 ? -12.779 -15.156 6.190 1.00 78.38 106 ALA A N 1
ATOM 862 C CA . ALA A 1 106 ? -12.772 -16.550 5.774 1.00 78.38 106 ALA A CA 1
ATOM 863 C C . ALA A 1 106 ? -13.786 -16.764 4.642 1.00 78.38 106 ALA A C 1
ATOM 865 O O . ALA A 1 106 ? -13.412 -17.260 3.587 1.00 78.38 106 ALA A O 1
ATOM 866 N N . ALA A 1 107 ? -15.023 -16.288 4.803 1.00 81.50 107 ALA A N 1
ATOM 867 C CA . ALA A 1 107 ? -16.053 -16.356 3.772 1.00 81.50 107 ALA A CA 1
ATOM 868 C C . ALA A 1 107 ? -15.655 -15.619 2.481 1.00 81.50 107 ALA A C 1
ATOM 870 O O . ALA A 1 107 ? -15.927 -16.112 1.389 1.00 81.50 107 ALA A O 1
ATOM 871 N N . TYR A 1 108 ? -14.980 -14.473 2.586 1.00 81.75 108 TYR A N 1
ATOM 872 C CA . TYR A 1 108 ? -14.487 -13.709 1.442 1.00 81.75 108 TYR A CA 1
ATOM 873 C C . TYR A 1 108 ? -13.348 -14.428 0.707 1.00 81.75 108 TYR A C 1
ATOM 875 O O . TYR A 1 108 ? -13.347 -14.500 -0.521 1.00 81.75 108 TYR A O 1
ATOM 883 N N . ILE A 1 109 ? -12.405 -15.023 1.444 1.00 85.31 109 ILE A N 1
ATOM 884 C CA . ILE A 1 109 ? -11.343 -15.858 0.870 1.00 85.31 109 ILE A CA 1
ATOM 885 C C . ILE A 1 109 ? -11.953 -17.068 0.158 1.00 85.31 109 ILE A C 1
ATOM 887 O O . ILE A 1 109 ? -11.597 -17.332 -0.988 1.00 85.31 109 ILE A O 1
ATOM 891 N N . GLU A 1 110 ? -12.902 -17.757 0.796 1.00 87.88 110 GLU A N 1
ATOM 892 C CA . GLU A 1 110 ? -13.618 -18.886 0.195 1.00 87.88 110 GLU A CA 1
ATOM 893 C C . GLU A 1 110 ? -14.399 -18.455 -1.054 1.00 87.88 110 GLU A C 1
ATOM 895 O O . GLU A 1 110 ? -14.386 -19.153 -2.065 1.00 87.88 110 GLU A O 1
ATOM 900 N N . PHE A 1 111 ? -15.036 -17.280 -1.029 1.00 88.44 111 PHE A N 1
ATOM 901 C CA . PHE A 1 111 ? -15.712 -16.706 -2.192 1.00 88.44 111 PHE A CA 1
ATOM 902 C C . PHE A 1 111 ? -14.745 -16.501 -3.363 1.00 88.44 111 PHE A C 1
ATOM 904 O O . PHE A 1 111 ? -15.031 -16.958 -4.466 1.00 88.44 111 PHE A O 1
ATOM 911 N N . ILE A 1 112 ? -13.574 -15.905 -3.124 1.00 87.62 112 ILE A N 1
ATOM 912 C CA . ILE A 1 112 ? -12.536 -15.739 -4.153 1.00 87.62 112 ILE A CA 1
ATOM 913 C C . ILE A 1 112 ? -12.019 -17.096 -4.642 1.00 87.62 112 ILE A C 1
ATOM 915 O O . ILE A 1 112 ? -11.754 -17.268 -5.833 1.00 87.62 112 ILE A O 1
ATOM 919 N N . HIS A 1 113 ? -11.871 -18.074 -3.747 1.00 92.06 113 HIS A N 1
ATOM 920 C CA . HIS A 1 113 ? -11.383 -19.409 -4.097 1.00 92.06 113 HIS A CA 1
ATOM 921 C C . HIS A 1 113 ? -12.352 -20.207 -4.971 1.00 92.06 113 HIS A C 1
ATOM 923 O O . HIS A 1 113 ? -11.879 -21.096 -5.678 1.00 92.06 113 HIS A O 1
ATOM 929 N N . LYS A 1 114 ? -13.653 -19.875 -4.993 1.00 92.69 114 LYS A N 1
ATOM 930 C CA . LYS A 1 114 ? -14.609 -20.472 -5.947 1.00 92.69 114 LYS A CA 1
ATOM 931 C C . LYS A 1 114 ? -14.178 -20.240 -7.393 1.00 92.69 114 LYS A C 1
ATOM 933 O O . LYS A 1 114 ? -14.206 -21.174 -8.188 1.00 92.69 114 LYS A O 1
ATOM 938 N N . ASP A 1 115 ? -13.732 -19.025 -7.697 1.00 93.31 115 ASP A N 1
ATOM 939 C CA . ASP A 1 115 ? -13.300 -18.647 -9.045 1.00 93.31 115 ASP A CA 1
ATOM 940 C C . ASP A 1 115 ? -11.794 -18.860 -9.251 1.00 93.31 115 ASP A C 1
ATOM 942 O O . ASP A 1 115 ? -11.335 -19.158 -10.355 1.00 93.31 115 ASP A O 1
ATOM 946 N N . ARG A 1 116 ? -10.995 -18.673 -8.192 1.00 90.38 116 ARG A N 1
ATOM 947 C CA . ARG A 1 116 ? -9.525 -18.691 -8.233 1.00 90.38 116 ARG A CA 1
ATOM 948 C C . ARG A 1 116 ? -8.958 -19.483 -7.050 1.00 90.38 116 ARG A C 1
ATOM 950 O O . ARG A 1 116 ? -8.470 -18.889 -6.080 1.00 90.38 116 ARG A O 1
ATOM 957 N N . PRO A 1 117 ? -9.003 -20.823 -7.108 1.00 89.81 117 PRO A N 1
ATOM 958 C CA . PRO A 1 117 ? -8.581 -21.665 -5.999 1.00 89.81 117 PRO A CA 1
ATOM 959 C C . PRO A 1 117 ? -7.098 -21.459 -5.682 1.00 89.81 117 PRO A C 1
ATOM 961 O O . PRO A 1 117 ? -6.239 -21.490 -6.564 1.00 89.81 117 PRO A O 1
ATOM 964 N N . GLY A 1 118 ? -6.791 -21.251 -4.400 1.00 85.44 118 GLY A N 1
ATOM 965 C CA . GLY A 1 118 ? -5.418 -21.083 -3.923 1.00 85.44 118 GLY A CA 1
ATOM 966 C C . GLY A 1 118 ? -4.785 -19.718 -4.207 1.00 85.44 118 GLY A C 1
ATOM 967 O O . GLY A 1 118 ? -3.596 -19.561 -3.934 1.00 85.44 118 GLY A O 1
ATOM 968 N N . LEU A 1 119 ? -5.546 -18.731 -4.707 1.00 87.75 119 LEU A N 1
ATOM 969 C CA . LEU A 1 119 ? -5.038 -17.371 -4.940 1.00 87.75 119 LEU A CA 1
ATOM 970 C C . LEU A 1 119 ? -4.570 -16.700 -3.641 1.00 87.75 119 LEU A C 1
ATOM 972 O O . LEU A 1 119 ? -3.514 -16.076 -3.604 1.00 87.75 119 LEU A O 1
ATOM 976 N N . ILE A 1 120 ? -5.358 -16.844 -2.575 1.00 88.69 120 ILE A N 1
ATOM 977 C CA . ILE A 1 120 ? -5.057 -16.284 -1.253 1.00 88.69 120 ILE A CA 1
ATOM 978 C C . ILE A 1 120 ? -4.645 -17.413 -0.314 1.00 88.69 120 ILE A C 1
ATOM 980 O O . ILE A 1 120 ? -5.376 -18.389 -0.159 1.00 88.69 120 ILE A O 1
ATOM 984 N N . LYS A 1 121 ? -3.498 -17.264 0.353 1.00 86.31 121 LYS A N 1
ATOM 985 C CA . LYS A 1 121 ? -3.015 -18.217 1.355 1.00 86.31 121 LYS A CA 1
ATOM 986 C C . LYS A 1 121 ? -2.799 -17.515 2.688 1.00 86.31 121 LYS A C 1
ATOM 988 O O . LYS A 1 121 ? -1.871 -16.728 2.835 1.00 86.31 121 LYS A O 1
ATOM 993 N N . ARG A 1 122 ? -3.622 -17.855 3.681 1.00 84.38 122 ARG A N 1
ATOM 994 C CA . ARG A 1 122 ? -3.449 -17.377 5.057 1.00 84.38 122 ARG A CA 1
ATOM 995 C C . ARG A 1 122 ? -2.413 -18.230 5.783 1.00 84.38 122 ARG A C 1
ATOM 997 O O . ARG A 1 122 ? -2.526 -19.455 5.808 1.00 84.38 122 ARG A O 1
ATOM 1004 N N . VAL A 1 123 ? -1.431 -17.586 6.408 1.00 84.31 123 VAL A N 1
ATOM 1005 C CA . VAL A 1 123 ? -0.429 -18.242 7.257 1.00 84.31 123 VAL A CA 1
ATOM 1006 C C . VAL A 1 123 ? -0.436 -17.579 8.625 1.00 84.31 123 VAL A C 1
ATOM 1008 O O . VAL A 1 123 ? -0.413 -16.359 8.723 1.00 84.31 123 VAL A O 1
ATOM 1011 N N . ARG A 1 124 ? -0.512 -18.392 9.683 1.00 83.88 124 ARG A N 1
ATOM 1012 C CA . ARG A 1 124 ? -0.575 -17.925 11.070 1.00 83.88 124 ARG A CA 1
ATOM 1013 C C . ARG A 1 124 ? 0.624 -18.456 11.844 1.00 83.88 124 ARG A C 1
ATOM 1015 O O . ARG A 1 124 ? 0.840 -19.667 11.895 1.00 83.88 124 ARG A O 1
ATOM 1022 N N . HIS A 1 125 ? 1.378 -17.555 12.460 1.00 81.56 125 HIS A N 1
ATOM 1023 C CA . HIS A 1 125 ? 2.437 -17.920 13.395 1.00 81.56 125 HIS A CA 1
ATOM 1024 C C . HIS A 1 125 ? 1.838 -18.302 14.757 1.00 81.56 125 HIS A C 1
ATOM 1026 O O . HIS A 1 125 ? 0.809 -17.766 15.164 1.00 81.56 125 HIS A O 1
ATOM 1032 N N . LYS A 1 126 ? 2.471 -19.253 15.463 1.00 84.12 126 LYS A N 1
ATOM 1033 C CA . LYS A 1 126 ? 2.041 -19.676 16.812 1.00 84.12 126 LYS A CA 1
ATOM 1034 C C . LYS A 1 126 ? 2.315 -18.617 17.883 1.00 84.12 126 LYS A C 1
ATOM 1036 O O . LYS A 1 126 ? 1.620 -18.580 18.889 1.00 84.12 126 LYS A O 1
ATOM 1041 N N . TYR A 1 127 ? 3.328 -17.791 17.651 1.00 84.62 127 TYR A N 1
ATOM 1042 C CA . TYR A 1 127 ? 3.792 -16.736 18.543 1.00 84.62 127 TYR A CA 1
ATOM 1043 C C . TYR A 1 127 ? 4.004 -15.464 17.725 1.00 84.62 127 TYR A C 1
ATOM 1045 O O . TYR A 1 127 ? 4.172 -15.539 16.505 1.00 84.62 127 TYR A O 1
ATOM 1053 N N . GLN A 1 128 ? 4.005 -14.306 18.380 1.00 83.69 128 GLN A N 1
ATOM 1054 C CA . GLN A 1 128 ? 4.347 -13.045 17.733 1.00 83.69 128 GLN A CA 1
ATOM 1055 C C . GLN A 1 128 ? 5.842 -13.037 17.403 1.00 83.69 128 GLN A C 1
ATOM 1057 O O . GLN A 1 128 ? 6.682 -13.102 18.297 1.00 83.69 128 GLN A O 1
ATOM 1062 N N . MET A 1 129 ? 6.166 -12.979 16.111 1.00 79.44 129 MET A N 1
ATOM 1063 C CA . MET A 1 129 ? 7.547 -13.088 15.632 1.00 79.44 129 MET A CA 1
ATOM 1064 C C . MET A 1 129 ? 8.164 -11.733 15.242 1.00 79.44 129 MET A C 1
ATOM 1066 O O . MET A 1 129 ? 9.351 -11.677 14.945 1.00 79.44 129 MET A O 1
ATOM 1070 N N . GLY A 1 130 ? 7.380 -10.647 15.225 1.00 80.69 130 GLY A N 1
ATOM 1071 C CA . GLY A 1 130 ? 7.790 -9.348 14.673 1.00 80.69 130 GLY A CA 1
ATOM 1072 C C . GLY A 1 130 ? 7.775 -9.315 13.138 1.00 80.69 130 GLY A C 1
ATOM 1073 O O . GLY A 1 130 ? 7.571 -10.343 12.492 1.00 80.69 130 GLY A O 1
ATOM 1074 N N . LEU A 1 131 ? 7.978 -8.136 12.541 1.00 77.38 131 LEU A N 1
ATOM 1075 C CA . LEU A 1 131 ? 7.839 -7.924 11.090 1.00 77.38 131 LEU A CA 1
ATOM 1076 C C . LEU A 1 131 ? 8.849 -8.740 10.271 1.00 77.38 131 LEU A C 1
ATOM 1078 O O . LEU A 1 131 ? 8.456 -9.498 9.387 1.00 77.38 131 LEU A O 1
ATOM 1082 N N . THR A 1 132 ? 10.140 -8.644 10.605 1.00 73.56 132 THR A N 1
ATOM 1083 C CA . THR A 1 132 ? 11.211 -9.292 9.835 1.00 73.56 132 THR A CA 1
ATOM 1084 C C . THR A 1 132 ? 11.065 -10.813 9.803 1.00 73.56 132 THR A C 1
ATOM 1086 O O . THR A 1 132 ? 11.042 -11.382 8.719 1.00 73.56 132 THR A O 1
ATOM 1089 N N . PRO A 1 133 ? 10.903 -11.541 10.919 1.00 71.44 133 PRO A N 1
ATOM 1090 C CA . PRO A 1 133 ? 10.722 -12.991 10.835 1.00 71.44 133 PRO A CA 1
ATOM 1091 C C . PRO A 1 133 ? 9.381 -13.399 10.204 1.00 71.44 133 PRO A C 1
ATOM 1093 O O . PRO A 1 133 ? 9.308 -14.463 9.593 1.00 71.44 133 PRO A O 1
ATOM 1096 N N . SER A 1 134 ? 8.343 -12.557 10.303 1.00 65.88 134 SER A N 1
ATOM 1097 C CA . SER A 1 134 ? 7.043 -12.809 9.661 1.00 65.88 134 SER A CA 1
ATOM 1098 C C . SER A 1 134 ? 7.082 -12.616 8.144 1.00 65.88 134 SER A C 1
ATOM 1100 O O . SER A 1 134 ? 6.268 -13.208 7.449 1.00 65.88 134 SER A O 1
ATOM 1102 N N . SER A 1 135 ? 8.032 -11.846 7.602 1.00 62.56 135 SER A N 1
ATOM 1103 C CA . SER A 1 135 ? 8.211 -11.702 6.149 1.00 62.56 135 SER A CA 1
ATOM 1104 C C . SER A 1 135 ? 8.980 -12.867 5.516 1.00 62.56 135 SER A C 1
ATOM 1106 O O . SER A 1 135 ? 8.860 -13.105 4.313 1.00 62.56 135 SER A O 1
ATOM 1108 N N . HIS A 1 136 ? 9.697 -13.666 6.316 1.00 64.12 136 HIS A N 1
ATOM 1109 C CA . HIS A 1 136 ? 10.390 -14.884 5.882 1.00 64.12 136 HIS A CA 1
ATOM 1110 C C . HIS A 1 136 ? 9.417 -16.058 5.697 1.00 64.12 136 HIS A C 1
ATOM 1112 O O . HIS A 1 136 ? 9.579 -17.146 6.258 1.00 64.12 136 HIS A O 1
ATOM 1118 N N . LEU A 1 137 ? 8.383 -15.864 4.883 1.00 59.31 137 LEU A N 1
ATOM 1119 C CA . LEU A 1 137 ? 7.532 -16.960 4.466 1.00 59.31 137 LEU A CA 1
ATOM 1120 C C . LEU A 1 137 ? 8.234 -17.766 3.377 1.00 59.31 137 LEU A C 1
ATOM 1122 O O . LEU A 1 137 ? 8.466 -17.297 2.263 1.00 59.31 137 LEU A O 1
ATOM 1126 N N . ARG A 1 138 ? 8.484 -19.047 3.662 1.00 54.66 138 ARG A N 1
ATOM 1127 C CA . ARG A 1 138 ? 8.659 -20.035 2.597 1.00 54.66 138 ARG A CA 1
ATOM 1128 C C . ARG A 1 138 ? 7.362 -20.071 1.799 1.00 54.66 138 ARG A C 1
ATOM 1130 O O . ARG A 1 138 ? 6.379 -20.677 2.233 1.00 54.66 138 ARG A O 1
ATOM 1137 N N . VAL A 1 139 ? 7.359 -19.437 0.630 1.00 55.59 139 VAL A N 1
ATOM 1138 C CA . VAL A 1 139 ? 6.288 -19.595 -0.352 1.00 55.59 139 VAL A CA 1
ATOM 1139 C C . VAL A 1 139 ? 6.353 -21.039 -0.847 1.00 55.59 139 VAL A C 1
ATOM 1141 O O . VAL A 1 139 ? 7.020 -21.359 -1.823 1.00 55.59 139 VAL A O 1
ATOM 1144 N N . GLY A 1 140 ? 5.716 -21.949 -0.106 1.00 48.53 140 GLY A N 1
ATOM 1145 C CA . GLY A 1 140 ? 5.595 -23.372 -0.427 1.00 48.53 140 GLY A CA 1
ATOM 1146 C C . GLY A 1 140 ? 4.632 -23.594 -1.588 1.00 48.53 140 GLY A C 1
ATOM 1147 O O . GLY A 1 140 ? 3.638 -24.301 -1.437 1.00 48.53 140 GLY A O 1
ATOM 1148 N N . ALA A 1 141 ? 4.874 -22.909 -2.702 1.00 54.22 141 ALA A N 1
ATOM 1149 C CA . ALA A 1 141 ? 4.148 -23.060 -3.945 1.00 54.22 141 ALA A CA 1
ATOM 1150 C C . ALA A 1 141 ? 4.930 -24.003 -4.862 1.00 54.22 141 ALA A C 1
ATOM 1152 O O . ALA A 1 141 ? 6.155 -23.947 -4.938 1.00 54.22 141 ALA A O 1
ATOM 1153 N N . ARG A 1 142 ? 4.199 -24.853 -5.589 1.00 50.06 142 ARG A N 1
ATOM 1154 C CA . ARG A 1 142 ? 4.760 -25.762 -6.603 1.00 50.06 142 ARG A CA 1
ATOM 1155 C C . ARG A 1 142 ? 5.520 -25.005 -7.704 1.00 50.06 142 ARG A C 1
ATOM 1157 O O . ARG A 1 142 ? 6.440 -25.557 -8.289 1.00 50.06 142 ARG A O 1
ATOM 1164 N N . HIS A 1 143 ? 5.143 -23.745 -7.927 1.00 61.34 143 HIS A N 1
ATOM 1165 C CA . HIS A 1 143 ? 5.827 -22.771 -8.773 1.00 61.34 143 HIS A CA 1
ATOM 1166 C C . HIS A 1 143 ? 5.943 -21.465 -7.972 1.00 61.34 143 HIS A C 1
ATOM 1168 O O . HIS A 1 143 ? 4.941 -20.757 -7.835 1.00 61.34 143 HIS A O 1
ATOM 1174 N N . PRO A 1 144 ? 7.094 -21.183 -7.343 1.00 64.12 144 PRO A N 1
ATOM 1175 C CA . PRO A 1 144 ? 7.246 -19.988 -6.531 1.00 64.12 144 PRO A CA 1
ATOM 1176 C C . PRO A 1 144 ? 7.212 -18.718 -7.391 1.00 64.12 144 PRO A C 1
ATOM 1178 O O . PRO A 1 144 ? 7.691 -18.720 -8.527 1.00 64.12 144 PRO A O 1
ATOM 1181 N N . PRO A 1 145 ? 6.693 -17.629 -6.804 1.00 65.94 145 PRO A N 1
ATOM 1182 C CA . PRO A 1 145 ? 7.003 -16.248 -7.088 1.00 65.94 145 PRO A CA 1
ATOM 1183 C C . PRO A 1 145 ? 8.246 -16.007 -7.905 1.00 65.94 145 PRO A C 1
ATOM 1185 O O . PRO A 1 145 ? 9.312 -16.286 -7.361 1.00 65.94 145 PRO A O 1
ATOM 1188 N N . ILE A 1 146 ? 8.183 -15.431 -9.104 1.00 80.75 146 ILE A N 1
ATOM 1189 C CA . ILE A 1 146 ? 9.415 -14.840 -9.638 1.00 80.75 146 ILE A CA 1
ATOM 1190 C C . ILE A 1 146 ? 9.760 -13.578 -8.825 1.00 80.75 146 ILE A C 1
ATOM 1192 O O . ILE A 1 146 ? 10.935 -13.299 -8.585 1.00 80.75 146 ILE A O 1
ATOM 1196 N N . THR A 1 147 ? 8.748 -12.849 -8.352 1.00 89.06 147 THR A N 1
ATOM 1197 C CA . THR A 1 147 ? 8.898 -11.623 -7.564 1.00 89.06 147 THR A CA 1
ATOM 1198 C C . THR A 1 147 ? 7.991 -11.653 -6.330 1.00 89.06 147 THR A C 1
ATOM 1200 O O . THR A 1 147 ? 6.906 -12.239 -6.359 1.00 89.06 147 THR A O 1
ATOM 1203 N N . VAL A 1 148 ? 8.418 -11.005 -5.244 1.00 91.25 148 VAL A N 1
ATOM 1204 C CA . VAL A 1 148 ? 7.626 -10.816 -4.020 1.00 91.25 148 VAL A CA 1
ATOM 1205 C C . VAL A 1 148 ? 7.487 -9.320 -3.751 1.00 91.25 148 VAL A C 1
ATOM 1207 O O . VAL A 1 148 ? 8.488 -8.609 -3.765 1.00 91.25 148 VAL A O 1
ATOM 1210 N N . ALA A 1 149 ? 6.264 -8.857 -3.501 1.00 92.88 149 ALA A N 1
ATOM 1211 C CA . ALA A 1 149 ? 5.990 -7.544 -2.928 1.00 92.88 149 ALA A CA 1
ATOM 1212 C C . ALA A 1 149 ? 5.550 -7.723 -1.478 1.00 92.88 149 ALA A C 1
ATOM 1214 O O . ALA A 1 149 ? 4.612 -8.471 -1.205 1.00 92.88 149 ALA A O 1
ATOM 1215 N N . VAL A 1 150 ? 6.233 -7.042 -0.564 1.00 91.69 150 VAL A N 1
ATOM 1216 C CA . VAL A 1 150 ? 5.838 -6.961 0.844 1.00 91.69 150 VAL A CA 1
ATOM 1217 C C . VAL A 1 150 ? 5.127 -5.634 1.028 1.00 91.69 150 VAL A C 1
ATOM 1219 O O . VAL A 1 150 ? 5.677 -4.598 0.665 1.00 91.69 150 VAL A O 1
ATOM 1222 N N . LEU A 1 151 ? 3.899 -5.692 1.526 1.00 91.44 151 LEU A N 1
ATOM 1223 C CA . LEU A 1 151 ? 3.010 -4.550 1.671 1.00 91.44 151 LEU A CA 1
ATOM 1224 C C . LEU A 1 151 ? 2.485 -4.502 3.109 1.00 91.44 151 LEU A C 1
ATOM 1226 O O . LEU A 1 151 ? 2.225 -5.550 3.713 1.00 91.44 151 LEU A O 1
ATOM 1230 N N . ASP A 1 152 ? 2.313 -3.292 3.632 1.00 88.75 152 ASP A N 1
ATOM 1231 C CA . ASP A 1 152 ? 1.667 -3.080 4.926 1.00 88.75 152 ASP A CA 1
ATOM 1232 C C . ASP A 1 152 ? 0.167 -3.403 4.822 1.00 88.75 152 ASP A C 1
ATOM 1234 O O . ASP A 1 152 ? -0.417 -3.430 3.736 1.00 88.75 152 ASP A O 1
ATOM 1238 N N . ALA A 1 153 ? -0.472 -3.694 5.953 1.00 87.12 153 ALA A N 1
ATOM 1239 C CA . ALA A 1 153 ? -1.878 -4.100 5.981 1.00 87.12 153 ALA A CA 1
ATOM 1240 C C . ALA A 1 153 ? -2.862 -2.944 5.725 1.00 87.12 153 ALA A C 1
ATOM 1242 O O . ALA A 1 153 ? -3.992 -3.185 5.305 1.00 87.12 153 ALA A O 1
ATOM 1243 N N . HIS A 1 154 ? -2.422 -1.708 5.958 1.00 89.19 154 HIS A N 1
ATOM 1244 C CA . HIS A 1 154 ? -3.206 -0.476 5.861 1.00 89.19 154 HIS A CA 1
ATOM 1245 C C . HIS A 1 154 ? -2.736 0.394 4.687 1.00 89.19 154 HIS A C 1
ATOM 1247 O O . HIS A 1 154 ? -2.400 1.565 4.847 1.00 89.19 154 HIS A O 1
ATOM 1253 N N . ILE A 1 155 ? -2.682 -0.193 3.492 1.00 91.25 155 ILE A N 1
ATOM 1254 C CA . ILE A 1 155 ? -2.340 0.526 2.262 1.00 91.25 155 ILE A CA 1
ATOM 1255 C C . ILE A 1 155 ? -3.488 0.483 1.264 1.00 91.25 155 ILE A C 1
ATOM 1257 O O . ILE A 1 155 ? -4.283 -0.457 1.239 1.00 91.25 155 ILE A O 1
ATOM 1261 N N . GLU A 1 156 ? -3.486 1.448 0.354 1.00 91.88 156 GLU A N 1
ATOM 1262 C CA . GLU A 1 156 ? -4.324 1.436 -0.835 1.00 91.88 156 GLU A CA 1
ATOM 1263 C C . GLU A 1 156 ? -3.428 1.672 -2.050 1.00 91.88 156 GLU A C 1
ATOM 1265 O O . GLU A 1 156 ? -2.548 2.532 -2.035 1.00 91.88 156 GLU A O 1
ATOM 1270 N N . VAL A 1 157 ? -3.589 0.850 -3.087 1.00 92.75 157 VAL A N 1
ATOM 1271 C CA . VAL A 1 157 ? -2.708 0.877 -4.260 1.00 92.75 157 VAL A CA 1
ATOM 1272 C C . VAL A 1 157 ? -3.383 1.582 -5.427 1.00 92.75 157 VAL A C 1
ATOM 1274 O O . VAL A 1 157 ? -4.520 1.272 -5.782 1.00 92.75 157 VAL A O 1
ATOM 1277 N N . ASN A 1 158 ? -2.653 2.494 -6.069 1.00 91.00 158 ASN A N 1
ATOM 1278 C CA . ASN A 1 158 ? -3.119 3.158 -7.281 1.00 91.00 158 ASN A CA 1
ATOM 1279 C C . ASN A 1 158 ? -3.216 2.190 -8.469 1.00 91.00 158 ASN A C 1
ATOM 1281 O O . ASN A 1 158 ? -2.565 1.142 -8.536 1.00 91.00 158 ASN A O 1
ATOM 1285 N N . VAL A 1 159 ? -4.036 2.564 -9.450 1.00 90.06 159 VAL A N 1
ATOM 1286 C CA . VAL A 1 159 ? -4.193 1.799 -10.690 1.00 90.06 159 VAL A CA 1
ATOM 1287 C C . VAL A 1 159 ? -2.842 1.681 -11.401 1.00 90.06 159 VAL A C 1
ATOM 1289 O O . VAL A 1 159 ? -2.133 2.667 -11.585 1.00 90.06 159 VAL A O 1
ATOM 1292 N N . GLY A 1 160 ? -2.487 0.472 -11.842 1.00 91.38 160 GLY A N 1
ATOM 1293 C CA . GLY A 1 160 ? -1.252 0.229 -12.595 1.00 91.38 160 GLY A CA 1
ATOM 1294 C C . GLY A 1 160 ? 0.036 0.343 -11.768 1.00 91.38 160 GLY A C 1
ATOM 1295 O O . GLY A 1 160 ? 1.078 0.718 -12.304 1.00 91.38 160 GLY A O 1
ATOM 1296 N N . TRP A 1 161 ? -0.028 0.090 -10.455 1.00 93.44 161 TRP A N 1
ATOM 1297 C CA . TRP A 1 161 ? 1.130 0.171 -9.557 1.00 93.44 161 TRP A CA 1
ATOM 1298 C C . TRP A 1 161 ? 2.192 -0.914 -9.810 1.00 93.44 161 TRP A C 1
ATOM 1300 O O . TRP A 1 161 ? 3.370 -0.703 -9.524 1.00 93.44 161 TRP A O 1
ATOM 1310 N N . ALA A 1 162 ? 1.801 -2.087 -10.318 1.00 94.50 162 ALA A N 1
ATOM 1311 C CA . ALA A 1 162 ? 2.666 -3.267 -10.351 1.00 94.50 162 ALA A CA 1
ATOM 1312 C C . ALA A 1 162 ? 3.552 -3.319 -11.604 1.00 94.50 162 ALA A C 1
ATOM 1314 O O . ALA A 1 162 ? 4.720 -3.701 -11.540 1.00 94.50 162 ALA A O 1
ATOM 1315 N N . GLU A 1 163 ? 3.008 -2.932 -12.752 1.00 94.81 163 GLU A N 1
ATOM 1316 C CA . GLU A 1 163 ? 3.653 -2.968 -14.060 1.00 94.81 163 GLU A CA 1
ATOM 1317 C C . GLU A 1 163 ? 5.001 -2.227 -14.110 1.00 94.81 163 GLU A C 1
ATOM 1319 O O . GLU A 1 163 ? 5.972 -2.847 -14.559 1.00 94.81 163 GLU A O 1
ATOM 1324 N N . PRO A 1 164 ? 5.134 -0.972 -13.620 1.00 93.12 164 PRO A N 1
ATOM 1325 C CA . PRO A 1 164 ? 6.431 -0.292 -13.570 1.00 93.12 164 PRO A CA 1
ATOM 1326 C C . PRO A 1 164 ? 7.477 -1.053 -12.752 1.00 93.12 164 PRO A C 1
ATOM 1328 O O . PRO A 1 164 ? 8.623 -1.195 -13.188 1.00 93.12 164 PRO A O 1
ATOM 1331 N N . LEU A 1 165 ? 7.082 -1.587 -11.593 1.00 93.81 165 LEU A N 1
ATOM 1332 C CA . LEU A 1 165 ? 7.980 -2.305 -10.688 1.00 93.81 165 LEU A CA 1
ATOM 1333 C C . LEU A 1 165 ? 8.459 -3.618 -11.320 1.00 93.81 165 LEU A C 1
ATOM 1335 O O . LEU A 1 165 ? 9.655 -3.918 -11.357 1.00 93.81 165 LEU A O 1
ATOM 1339 N N . LEU A 1 166 ? 7.526 -4.387 -11.884 1.00 95.06 166 LEU A N 1
ATOM 1340 C CA . LEU A 1 166 ? 7.821 -5.666 -12.522 1.00 95.06 166 LEU A CA 1
ATOM 1341 C C . LEU A 1 166 ? 8.634 -5.498 -13.804 1.00 95.06 166 LEU A C 1
ATOM 1343 O O . LEU A 1 166 ? 9.494 -6.334 -14.081 1.00 95.06 166 LEU A O 1
ATOM 1347 N N . ALA A 1 167 ? 8.409 -4.427 -14.567 1.00 93.94 167 ALA A N 1
ATOM 1348 C CA . ALA A 1 167 ? 9.196 -4.131 -15.757 1.00 93.94 167 ALA A CA 1
ATOM 1349 C C . ALA A 1 167 ? 10.663 -3.851 -15.407 1.00 93.94 167 ALA A C 1
ATOM 1351 O O . ALA A 1 167 ? 11.557 -4.361 -16.085 1.00 93.94 167 ALA A O 1
ATOM 1352 N N . ARG A 1 168 ? 10.925 -3.111 -14.319 1.00 92.38 168 ARG A N 1
ATOM 1353 C CA . ARG A 1 168 ? 12.297 -2.844 -13.867 1.00 92.38 168 ARG A CA 1
ATOM 1354 C C . ARG A 1 168 ? 12.998 -4.113 -13.391 1.00 92.38 168 ARG A C 1
ATOM 1356 O O . ARG A 1 168 ? 14.108 -4.392 -13.831 1.00 92.38 168 ARG A O 1
ATOM 1363 N N . ILE A 1 169 ? 12.317 -4.913 -12.574 1.00 93.38 169 ILE A N 1
ATOM 1364 C CA . ILE A 1 169 ? 12.832 -6.205 -12.102 1.00 93.38 169 ILE A CA 1
ATOM 1365 C C . ILE A 1 169 ? 13.061 -7.175 -13.270 1.00 93.38 169 ILE A C 1
ATOM 1367 O O . ILE A 1 169 ? 13.976 -7.995 -13.241 1.00 93.38 169 ILE A O 1
ATOM 1371 N N . LYS A 1 170 ? 12.219 -7.131 -14.307 1.00 92.81 170 LYS A N 1
ATOM 1372 C CA . LYS A 1 170 ? 12.408 -7.948 -15.508 1.00 92.81 170 LYS A CA 1
ATOM 1373 C C . LYS A 1 170 ? 13.673 -7.549 -16.265 1.00 92.81 170 LYS A C 1
ATOM 1375 O O . LYS A 1 170 ? 14.384 -8.436 -16.729 1.00 92.81 170 LYS A O 1
ATOM 1380 N N . ALA A 1 171 ? 13.919 -6.248 -16.411 1.00 92.19 171 ALA A N 1
ATOM 1381 C CA . ALA A 1 171 ? 15.103 -5.733 -17.091 1.00 92.19 171 ALA A CA 1
ATOM 1382 C C . ALA A 1 171 ? 16.394 -6.106 -16.346 1.00 92.19 171 ALA A C 1
ATOM 1384 O O . ALA A 1 171 ? 17.372 -6.489 -16.981 1.00 92.19 171 ALA A O 1
ATOM 1385 N N . ASP A 1 172 ? 16.373 -6.048 -15.013 1.00 92.44 172 ASP A N 1
ATOM 1386 C CA . ASP A 1 172 ? 17.485 -6.471 -14.172 1.00 92.44 172 ASP A CA 1
ATOM 1387 C C . ASP A 1 172 ? 16.986 -7.181 -12.907 1.00 92.44 172 ASP A C 1
ATOM 1389 O O . ASP A 1 172 ? 16.411 -6.583 -11.995 1.00 92.44 172 ASP A O 1
ATOM 1393 N N . ARG A 1 173 ? 17.266 -8.487 -12.842 1.00 91.56 173 ARG A N 1
ATOM 1394 C CA . ARG A 1 173 ? 16.852 -9.377 -11.749 1.00 91.56 173 ARG A CA 1
ATOM 1395 C C . ARG A 1 173 ? 17.607 -9.139 -10.441 1.00 91.56 173 ARG A C 1
ATOM 1397 O O . ARG A 1 173 ? 17.226 -9.726 -9.431 1.00 91.56 173 ARG A O 1
ATOM 1404 N N . THR A 1 174 ? 18.658 -8.323 -10.458 1.00 92.62 174 THR A N 1
ATOM 1405 C CA . THR A 1 174 ? 19.410 -7.926 -9.261 1.00 92.62 174 THR A CA 1
ATOM 1406 C C . THR A 1 174 ? 18.877 -6.643 -8.622 1.00 92.62 174 THR A C 1
ATOM 1408 O O . THR A 1 174 ? 19.254 -6.316 -7.498 1.00 92.62 174 THR A O 1
ATOM 1411 N N . THR A 1 175 ? 17.960 -5.941 -9.295 1.00 90.38 175 THR A N 1
ATOM 1412 C CA . THR A 1 175 ? 17.376 -4.698 -8.791 1.00 90.38 175 THR A CA 1
ATOM 1413 C C . THR A 1 175 ? 16.247 -4.971 -7.789 1.00 90.38 175 THR A C 1
ATOM 1415 O O . THR A 1 175 ? 15.304 -5.714 -8.070 1.00 90.38 175 THR A O 1
ATOM 1418 N N . VAL A 1 176 ? 16.300 -4.286 -6.643 1.00 91.69 176 VAL A N 1
ATOM 1419 C CA . VAL A 1 176 ? 15.177 -4.128 -5.706 1.00 91.69 176 VAL A CA 1
ATOM 1420 C C . VAL A 1 176 ? 14.542 -2.763 -5.954 1.00 91.69 176 VAL A C 1
ATOM 1422 O O . VAL A 1 176 ? 15.249 -1.764 -6.066 1.00 91.69 176 VAL A O 1
ATOM 1425 N N . VAL A 1 177 ? 13.216 -2.718 -6.063 1.00 91.88 177 VAL A N 1
ATOM 1426 C CA . VAL A 1 177 ? 12.463 -1.489 -6.344 1.00 91.88 177 VAL A CA 1
ATOM 1427 C C . VAL A 1 177 ? 11.502 -1.172 -5.210 1.00 91.88 177 VAL A C 1
ATOM 1429 O O . VAL A 1 177 ? 10.933 -2.075 -4.600 1.00 91.88 177 VAL A O 1
ATOM 1432 N N . THR A 1 178 ? 11.299 0.118 -4.974 1.00 90.69 178 THR A N 1
ATOM 1433 C CA . THR A 1 178 ? 10.283 0.654 -4.067 1.00 90.69 178 THR A CA 1
ATOM 1434 C C . THR A 1 178 ? 9.404 1.634 -4.844 1.00 90.69 178 THR A C 1
ATOM 1436 O O . THR A 1 178 ? 9.943 2.387 -5.662 1.00 90.69 178 THR A O 1
ATOM 1439 N N . PRO A 1 179 ? 8.071 1.618 -4.668 1.00 91.38 179 PRO A N 1
ATOM 1440 C CA . PRO A 1 179 ? 7.217 2.658 -5.224 1.00 91.38 179 PRO A CA 1
ATOM 1441 C C . PRO A 1 179 ? 7.393 3.971 -4.447 1.00 91.38 179 PRO A C 1
ATOM 1443 O O . PRO A 1 179 ? 8.010 4.006 -3.381 1.00 91.38 179 PRO A O 1
ATOM 1446 N N . VAL A 1 180 ? 6.820 5.045 -4.986 1.00 89.06 180 VAL A N 1
ATOM 1447 C CA . VAL A 1 180 ? 6.549 6.262 -4.215 1.00 89.06 180 VAL A CA 1
ATOM 1448 C C . VAL A 1 180 ? 5.308 6.001 -3.364 1.00 89.06 180 VAL A C 1
ATOM 1450 O O . VAL A 1 180 ? 4.324 5.458 -3.869 1.00 89.06 180 VAL A O 1
ATOM 1453 N N . PHE A 1 181 ? 5.370 6.349 -2.080 1.00 88.75 181 PHE A N 1
ATOM 1454 C CA . PHE A 1 181 ? 4.270 6.160 -1.138 1.00 88.75 181 PHE A CA 1
ATOM 1455 C C . PHE A 1 181 ? 3.605 7.505 -0.860 1.00 88.75 181 PHE A C 1
ATOM 1457 O O . PHE A 1 181 ? 4.193 8.353 -0.188 1.00 88.75 181 PHE A O 1
ATOM 1464 N N . ASP A 1 182 ? 2.387 7.687 -1.365 1.00 92.25 182 ASP A N 1
ATOM 1465 C CA . ASP A 1 182 ? 1.538 8.804 -0.961 1.00 92.25 182 ASP A CA 1
ATOM 1466 C C . ASP A 1 182 ? 1.018 8.591 0.458 1.00 92.25 182 ASP A C 1
ATOM 1468 O O . ASP A 1 182 ? 0.871 7.462 0.939 1.00 92.25 182 ASP A O 1
ATOM 1472 N N . LYS A 1 183 ? 0.726 9.692 1.143 1.00 91.94 183 LYS A N 1
ATOM 1473 C CA . LYS A 1 183 ? 0.251 9.650 2.520 1.00 91.94 183 LYS A CA 1
ATOM 1474 C C . LYS A 1 183 ? -1.267 9.595 2.544 1.00 91.94 183 LYS A C 1
ATOM 1476 O O . LYS A 1 183 ? -1.929 10.475 2.009 1.00 91.94 183 LYS A O 1
ATOM 1481 N N . VAL A 1 184 ? -1.818 8.610 3.242 1.00 92.94 184 VAL A N 1
ATOM 1482 C CA . VAL A 1 184 ? -3.226 8.622 3.650 1.00 92.94 184 VAL A CA 1
ATOM 1483 C C . VAL A 1 184 ? -3.315 9.324 5.005 1.00 92.94 184 VAL A C 1
ATOM 1485 O O . VAL A 1 184 ? -2.631 8.938 5.955 1.00 92.94 184 VAL A O 1
ATOM 1488 N N . GLY A 1 185 ? -4.109 10.391 5.093 1.00 91.94 185 GLY A N 1
ATOM 1489 C CA . GLY A 1 185 ? -4.319 11.136 6.333 1.00 91.94 185 GLY A CA 1
ATOM 1490 C C . GLY A 1 185 ? -4.899 10.238 7.423 1.00 91.94 185 GLY A C 1
ATOM 1491 O O . GLY A 1 185 ? -5.889 9.552 7.196 1.00 91.94 185 GLY A O 1
ATOM 1492 N N . PHE A 1 186 ? -4.308 10.235 8.619 1.00 90.69 186 PHE A N 1
ATOM 1493 C CA . PHE A 1 186 ? -4.787 9.382 9.714 1.00 90.69 186 PHE A CA 1
ATOM 1494 C C . PHE A 1 186 ? -6.185 9.780 10.208 1.00 90.69 186 PHE A C 1
ATOM 1496 O O . PHE A 1 186 ? -6.857 8.976 10.846 1.00 90.69 186 PHE A O 1
ATOM 1503 N N . ASP A 1 187 ? -6.604 11.026 9.980 1.00 88.38 187 ASP A N 1
ATOM 1504 C CA . ASP A 1 187 ? -7.843 11.604 10.492 1.00 88.38 187 ASP A CA 1
ATOM 1505 C C . ASP A 1 187 ? -8.962 11.650 9.449 1.00 88.38 187 ASP A C 1
ATOM 1507 O O . ASP A 1 187 ? -10.089 11.271 9.755 1.00 88.38 187 ASP A O 1
ATOM 1511 N N . ASP A 1 188 ? -8.672 12.087 8.227 1.00 90.25 188 ASP A N 1
ATOM 1512 C CA . ASP A 1 188 ? -9.668 12.269 7.162 1.00 90.25 188 ASP A CA 1
ATOM 1513 C C . ASP A 1 188 ? -9.609 11.200 6.059 1.00 90.25 188 ASP A C 1
ATOM 1515 O O . ASP A 1 188 ? -10.486 11.164 5.190 1.00 90.25 188 ASP A O 1
ATOM 1519 N N . LEU A 1 189 ? -8.591 10.330 6.100 1.00 91.56 189 LEU A N 1
ATOM 1520 C CA . LEU A 1 189 ? -8.312 9.284 5.115 1.00 91.56 189 LEU A CA 1
ATOM 1521 C C . LEU A 1 189 ? -8.172 9.820 3.678 1.00 91.56 189 LEU A C 1
ATOM 1523 O O . LEU A 1 189 ? -8.349 9.073 2.707 1.00 91.56 189 LEU A O 1
ATOM 1527 N N . GLN A 1 190 ? -7.852 11.108 3.520 1.00 92.75 190 GLN A N 1
ATOM 1528 C CA . GLN A 1 190 ? -7.562 11.715 2.223 1.00 92.75 190 GLN A CA 1
ATOM 1529 C C . GLN A 1 190 ? -6.134 11.391 1.790 1.00 92.75 190 GLN A C 1
ATOM 1531 O O . GLN A 1 190 ? -5.230 11.268 2.616 1.00 92.75 190 GLN A O 1
ATOM 1536 N N . VAL A 1 191 ? -5.939 11.247 0.480 1.00 92.81 191 VAL A N 1
ATOM 1537 C CA . VAL A 1 191 ? -4.619 10.989 -0.100 1.00 92.81 191 VAL A CA 1
ATOM 1538 C C . VAL A 1 191 ? -3.906 12.316 -0.347 1.00 92.81 191 VAL A C 1
ATOM 1540 O O . VAL A 1 191 ? -4.404 13.182 -1.065 1.00 92.81 191 VAL A O 1
ATOM 1543 N N . GLU A 1 192 ? -2.721 12.456 0.230 1.00 92.12 192 GLU A N 1
ATOM 1544 C CA . GLU A 1 192 ? -1.792 13.563 0.040 1.00 92.12 192 GLU A CA 1
ATOM 1545 C C . GLU A 1 192 ? -0.610 13.079 -0.812 1.00 92.12 192 GLU A C 1
ATOM 1547 O O . GLU A 1 192 ? 0.115 12.159 -0.424 1.00 92.12 192 GLU A O 1
ATOM 1552 N N . HIS A 1 193 ? -0.422 13.702 -1.979 1.00 91.00 193 HIS A N 1
ATOM 1553 C CA . HIS A 1 193 ? 0.649 13.349 -2.913 1.00 91.00 193 HIS A CA 1
ATOM 1554 C C . HIS A 1 193 ? 2.034 13.643 -2.321 1.00 91.00 193 HIS A C 1
ATOM 1556 O O . HIS A 1 193 ? 2.312 14.772 -1.904 1.00 91.00 193 HIS A O 1
ATOM 1562 N N . TYR A 1 194 ? 2.915 12.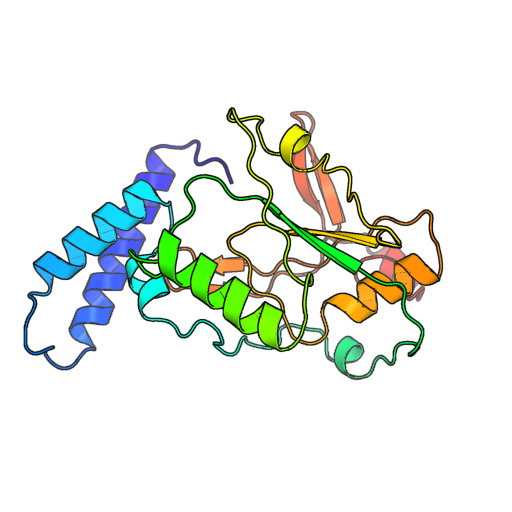644 -2.342 1.00 87.44 194 TYR A N 1
ATOM 1563 C CA . TYR A 1 194 ? 4.311 12.766 -1.941 1.00 87.44 194 TYR A CA 1
ATOM 1564 C C . TYR A 1 194 ? 5.225 12.817 -3.160 1.00 87.44 194 TYR A C 1
ATOM 1566 O O . TYR A 1 194 ? 5.210 11.947 -4.028 1.00 87.44 194 TYR A O 1
ATOM 1574 N N . TRP A 1 195 ? 6.096 13.824 -3.192 1.00 84.81 195 TRP A N 1
ATOM 1575 C CA . TRP A 1 195 ? 7.106 13.924 -4.236 1.00 84.81 195 TRP A CA 1
ATOM 1576 C C . TRP A 1 195 ? 8.123 12.793 -4.116 1.00 84.81 195 TRP A C 1
ATOM 1578 O O . TRP A 1 195 ? 8.620 12.484 -3.028 1.00 84.81 195 TRP A O 1
ATOM 1588 N N . ALA A 1 196 ? 8.481 12.218 -5.264 1.00 85.94 196 ALA A N 1
ATOM 1589 C CA . ALA A 1 196 ? 9.532 11.220 -5.335 1.00 85.94 196 ALA A CA 1
ATOM 1590 C C . ALA A 1 196 ? 10.826 11.775 -4.717 1.00 85.94 196 ALA A C 1
ATOM 1592 O O . ALA A 1 196 ? 11.269 12.875 -5.049 1.00 85.94 196 ALA A O 1
ATOM 1593 N N . SER A 1 197 ? 11.422 10.994 -3.822 1.00 87.44 197 SER A N 1
ATOM 1594 C CA . SER A 1 197 ? 12.651 11.339 -3.110 1.00 87.44 197 SER A CA 1
ATOM 1595 C C . SER A 1 197 ? 13.536 10.101 -2.995 1.00 87.44 197 SER A C 1
ATOM 1597 O O . SER A 1 197 ? 13.046 8.969 -3.011 1.00 87.44 197 SER A O 1
ATOM 1599 N N . ALA A 1 198 ? 14.843 10.301 -2.878 1.00 87.06 198 ALA A N 1
ATOM 1600 C CA . ALA A 1 198 ? 15.765 9.239 -2.521 1.00 87.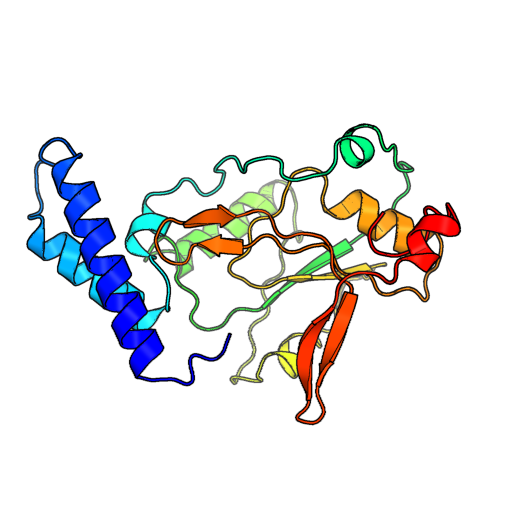06 198 ALA A CA 1
ATOM 1601 C C . ALA A 1 198 ? 15.599 8.884 -1.038 1.00 87.06 198 ALA A C 1
ATOM 1603 O O . ALA A 1 198 ? 15.398 9.755 -0.193 1.00 87.06 198 ALA A O 1
ATOM 1604 N N . HIS A 1 199 ? 15.712 7.598 -0.719 1.00 87.88 199 HIS A N 1
ATOM 1605 C CA . HIS A 1 199 ? 15.767 7.147 0.666 1.00 87.88 199 HIS A CA 1
ATOM 1606 C C . HIS A 1 199 ? 17.205 7.232 1.182 1.00 87.88 199 HIS A C 1
ATOM 1608 O O . HIS A 1 199 ? 18.140 6.799 0.507 1.00 87.88 199 HIS A O 1
ATOM 1614 N N . GLY A 1 200 ? 17.364 7.749 2.395 1.00 90.38 200 GLY A N 1
ATOM 1615 C CA . GLY A 1 200 ? 18.635 7.827 3.107 1.00 90.38 200 GLY A CA 1
ATOM 1616 C C . GLY A 1 200 ? 18.462 7.537 4.594 1.00 90.38 200 GLY A C 1
ATOM 1617 O O . GLY A 1 200 ? 17.380 7.160 5.051 1.00 90.38 200 GLY A O 1
ATOM 1618 N N . PHE A 1 201 ? 19.536 7.714 5.356 1.00 94.50 201 PHE A N 1
ATOM 1619 C CA . PHE A 1 201 ? 19.492 7.649 6.811 1.00 94.50 201 PHE A CA 1
ATOM 1620 C C . PHE A 1 201 ? 20.488 8.625 7.437 1.00 94.50 201 PHE A C 1
ATOM 1622 O O . PHE A 1 201 ? 21.527 8.919 6.844 1.00 94.50 201 PHE A O 1
ATOM 1629 N N . ASP A 1 202 ? 20.165 9.138 8.623 1.00 91.94 202 ASP A N 1
ATOM 1630 C CA . ASP A 1 202 ? 21.083 9.964 9.410 1.00 91.94 202 ASP A CA 1
ATOM 1631 C C . ASP A 1 202 ? 22.014 9.109 10.289 1.00 91.94 202 ASP A C 1
ATOM 1633 O O . ASP A 1 202 ? 21.952 7.881 10.298 1.00 91.94 202 ASP A O 1
ATOM 1637 N N . TRP A 1 203 ? 22.927 9.737 11.033 1.00 94.06 203 TRP A N 1
ATOM 1638 C CA . TRP A 1 203 ? 23.903 9.005 11.853 1.00 94.06 203 TRP A CA 1
ATOM 1639 C C . TRP A 1 203 ? 23.284 8.098 12.933 1.00 94.06 203 TRP A C 1
ATOM 1641 O O . TRP A 1 203 ? 23.826 7.014 13.160 1.00 94.06 203 TRP A O 1
ATOM 1651 N N . PRO A 1 204 ? 22.167 8.476 13.582 1.00 95.31 204 PRO A N 1
ATOM 1652 C CA . PRO A 1 204 ? 21.402 7.559 14.427 1.00 95.31 204 PRO A CA 1
ATOM 1653 C C . PRO A 1 204 ? 20.622 6.455 13.690 1.00 95.31 204 PRO A C 1
ATOM 1655 O O . PRO A 1 204 ? 19.980 5.646 14.358 1.00 95.31 204 PRO A O 1
ATOM 1658 N N . LEU A 1 205 ? 20.696 6.389 12.356 1.00 91.31 205 LEU A N 1
ATOM 1659 C CA . LEU A 1 205 ? 19.996 5.435 11.487 1.00 91.31 205 LEU A CA 1
ATOM 1660 C C . LEU A 1 205 ? 18.479 5.665 11.377 1.00 91.31 205 LEU A C 1
ATOM 1662 O O . LEU A 1 205 ? 17.727 4.730 11.086 1.00 91.31 205 LEU A O 1
ATOM 1666 N N . TRP A 1 206 ? 18.010 6.899 11.563 1.00 89.31 206 TRP A N 1
ATOM 1667 C CA . TRP A 1 206 ? 16.641 7.271 11.222 1.00 89.31 206 TRP A CA 1
ATOM 1668 C C . TRP A 1 206 ? 16.488 7.373 9.712 1.00 89.31 206 TRP A C 1
ATOM 1670 O O . TRP A 1 206 ? 17.318 7.967 9.030 1.00 89.31 206 TRP A O 1
ATOM 1680 N N . CYS A 1 207 ? 15.404 6.802 9.187 1.00 90.19 207 CYS A N 1
ATOM 1681 C CA . CYS A 1 207 ? 15.074 6.908 7.771 1.00 90.19 207 CYS A CA 1
ATOM 1682 C C . CYS A 1 207 ? 14.795 8.367 7.401 1.00 90.19 207 CYS A C 1
ATOM 1684 O O . CYS A 1 207 ? 14.017 9.045 8.072 1.00 90.19 207 CYS A O 1
ATOM 1686 N N . MET A 1 208 ? 15.385 8.818 6.301 1.00 88.81 208 MET A N 1
ATOM 1687 C CA . MET A 1 208 ? 15.194 10.158 5.761 1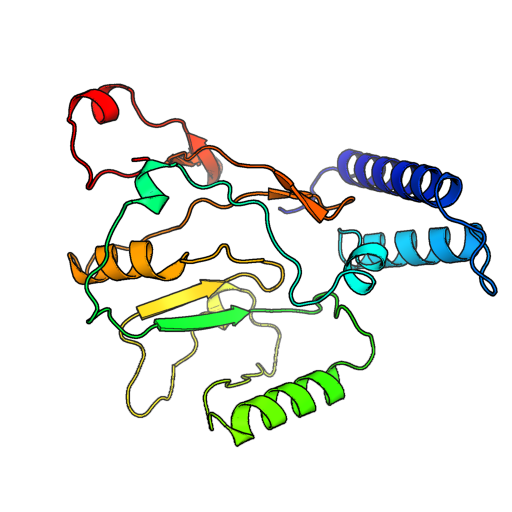.00 88.81 208 MET A CA 1
ATOM 1688 C C . MET A 1 208 ? 14.818 10.099 4.284 1.00 88.81 208 MET A C 1
ATOM 1690 O O . MET A 1 208 ? 15.119 9.129 3.584 1.00 88.81 208 MET A O 1
ATOM 1694 N N . TYR A 1 209 ? 14.187 11.172 3.820 1.00 88.56 209 TYR A N 1
ATOM 1695 C CA . TYR A 1 209 ? 13.923 11.425 2.411 1.00 88.56 209 TYR A CA 1
ATOM 1696 C C . TYR A 1 209 ? 14.804 12.585 1.962 1.00 88.56 209 TYR A C 1
ATOM 1698 O O . TYR A 1 209 ? 14.737 13.671 2.536 1.00 88.56 209 TYR A O 1
ATOM 1706 N N . GLU A 1 210 ? 15.628 12.355 0.948 1.00 87.62 210 GLU A N 1
ATOM 1707 C CA . GLU A 1 210 ? 16.454 13.385 0.327 1.00 87.62 210 GLU A CA 1
ATOM 1708 C C . GLU A 1 210 ? 15.982 13.643 -1.099 1.00 87.62 210 GLU A C 1
ATOM 1710 O O . GLU A 1 210 ? 15.699 12.717 -1.860 1.00 87.62 210 GLU A O 1
ATOM 1715 N N . SER A 1 211 ? 15.922 14.912 -1.490 1.00 85.81 211 SER A N 1
ATOM 1716 C CA . SER A 1 211 ? 15.656 15.273 -2.879 1.00 85.81 211 SER A CA 1
ATOM 1717 C C . SER A 1 211 ? 16.723 14.681 -3.800 1.00 85.81 211 SER A C 1
ATOM 1719 O O . SER A 1 211 ? 17.906 14.629 -3.453 1.00 85.81 211 SER A O 1
ATOM 1721 N N . PHE A 1 212 ? 16.323 14.275 -5.006 1.00 83.75 212 PHE A N 1
ATOM 1722 C CA . PHE A 1 212 ? 17.284 13.811 -6.003 1.00 83.75 212 PHE A CA 1
ATOM 1723 C C . PHE A 1 212 ? 18.305 14.901 -6.327 1.00 83.75 212 PHE A C 1
ATOM 1725 O O . PHE A 1 212 ? 17.974 16.086 -6.428 1.00 83.75 212 PHE A O 1
ATOM 1732 N N . ARG A 1 213 ? 19.559 14.483 -6.511 1.00 81.38 213 ARG A N 1
ATOM 1733 C CA . ARG A 1 213 ? 20.645 15.397 -6.857 1.00 81.38 213 ARG A CA 1
ATOM 1734 C C . ARG A 1 213 ? 20.379 16.058 -8.221 1.00 81.38 213 ARG A C 1
ATOM 1736 O O . ARG A 1 213 ? 19.968 15.348 -9.142 1.00 81.38 213 ARG A O 1
ATOM 1743 N N . PRO A 1 214 ? 20.617 17.373 -8.393 1.00 81.06 214 PRO A N 1
ATOM 1744 C CA . PRO A 1 214 ? 20.327 18.070 -9.648 1.00 81.06 214 PRO A CA 1
ATOM 1745 C C . PRO A 1 214 ? 20.980 17.435 -10.884 1.00 81.06 214 PRO A C 1
ATOM 1747 O O . PRO A 1 214 ? 20.360 17.377 -11.943 1.00 81.06 214 PRO A O 1
ATOM 1750 N N . GLU A 1 215 ? 22.179 16.874 -10.742 1.00 80.25 215 GLU A N 1
ATOM 1751 C CA . GLU A 1 215 ? 22.953 16.250 -11.821 1.00 80.25 215 GLU A CA 1
ATOM 1752 C C . GLU A 1 215 ? 22.252 15.008 -12.404 1.00 80.25 215 GLU A C 1
ATOM 1754 O O . GLU A 1 215 ? 22.432 14.667 -13.573 1.00 80.25 215 GLU A O 1
ATOM 1759 N N . TRP A 1 216 ? 21.392 14.336 -11.628 1.00 73.00 216 TRP A N 1
ATOM 1760 C CA . TRP A 1 216 ? 20.586 13.213 -12.130 1.00 73.00 216 TRP A CA 1
ATOM 1761 C C . TRP A 1 216 ? 19.549 13.670 -13.160 1.00 73.00 216 TRP A C 1
ATOM 1763 O O . TRP A 1 216 ? 19.163 12.918 -14.065 1.00 73.00 216 TRP A O 1
ATOM 1773 N N . ASN A 1 217 ? 19.117 14.930 -13.073 1.00 68.69 217 ASN A N 1
ATOM 1774 C CA . ASN A 1 217 ? 18.224 15.506 -14.065 1.00 68.69 217 ASN A CA 1
ATOM 1775 C C . ASN A 1 217 ? 18.950 15.734 -15.393 1.00 68.69 217 ASN A C 1
ATOM 1777 O O . ASN A 1 217 ? 18.376 15.430 -16.442 1.00 68.69 217 ASN A O 1
ATOM 1781 N N . GLU A 1 218 ? 20.220 16.137 -15.345 1.00 76.81 218 GLU A N 1
ATOM 1782 C CA . GLU A 1 218 ? 21.058 16.437 -16.512 1.00 76.81 218 GLU A CA 1
ATOM 1783 C C . GLU A 1 218 ? 21.388 15.200 -17.357 1.00 76.81 218 GLU A C 1
ATOM 1785 O O . GLU A 1 218 ? 21.487 15.306 -18.576 1.00 76.81 218 GLU A O 1
ATOM 1790 N N . LEU A 1 219 ? 21.461 14.008 -16.756 1.00 71.12 219 LEU A N 1
ATOM 1791 C CA . LEU A 1 219 ? 21.820 12.767 -17.460 1.00 71.12 219 LEU A CA 1
ATOM 1792 C C . LEU A 1 219 ? 20.756 12.248 -18.443 1.00 71.12 219 LEU A C 1
ATOM 1794 O O . LEU A 1 219 ? 21.065 11.376 -19.249 1.00 71.12 219 LEU A O 1
ATOM 1798 N N . HIS A 1 220 ? 19.513 12.747 -18.378 1.00 69.31 220 HIS A N 1
ATOM 1799 C CA . HIS A 1 220 ? 18.390 12.318 -19.241 1.00 69.31 220 HIS A CA 1
ATOM 1800 C C . HIS A 1 220 ? 18.159 10.788 -19.279 1.00 69.31 220 HIS A C 1
ATOM 1802 O O . HIS A 1 220 ? 17.504 10.269 -20.177 1.00 69.31 220 HIS A O 1
ATOM 1808 N N . ASP A 1 221 ? 18.663 10.067 -18.278 1.00 71.31 221 ASP A N 1
ATOM 1809 C CA . ASP A 1 221 ? 18.551 8.618 -18.155 1.00 71.31 221 ASP A CA 1
ATOM 1810 C C . ASP A 1 221 ? 17.231 8.252 -17.461 1.00 71.31 221 ASP A C 1
ATOM 1812 O O . ASP A 1 221 ? 17.046 8.499 -16.268 1.00 71.31 221 ASP A O 1
ATOM 1816 N N . GLU A 1 222 ? 16.296 7.674 -18.219 1.00 67.62 222 GLU A N 1
ATOM 1817 C CA . GLU A 1 222 ? 14.988 7.222 -17.721 1.00 67.62 222 GLU A CA 1
ATOM 1818 C C . GLU A 1 222 ? 15.071 5.999 -16.793 1.00 67.62 222 GLU A C 1
ATOM 1820 O O . GLU A 1 222 ? 14.057 5.572 -16.239 1.00 67.62 222 GLU A O 1
ATOM 1825 N N . SER A 1 223 ? 16.250 5.388 -16.647 1.00 65.56 223 SER A N 1
ATOM 1826 C CA . SER A 1 223 ? 16.455 4.262 -15.737 1.00 65.56 223 SER A CA 1
ATOM 1827 C C . SER A 1 223 ? 16.804 4.686 -14.307 1.00 65.56 223 SER A C 1
ATOM 1829 O O . SER A 1 223 ? 16.845 3.827 -13.420 1.00 65.56 223 SER A O 1
ATOM 1831 N N . GLN A 1 224 ? 17.025 5.986 -14.075 1.00 65.62 224 GLN A N 1
ATOM 1832 C CA . GLN A 1 224 ? 17.351 6.533 -12.760 1.00 65.62 224 GLN A CA 1
ATOM 1833 C C . GLN A 1 224 ? 16.102 6.701 -11.878 1.00 65.62 224 GLN A C 1
ATOM 1835 O O . GLN A 1 224 ? 15.023 7.015 -12.388 1.00 65.62 224 GLN A O 1
ATOM 1840 N N . PRO A 1 225 ? 16.228 6.532 -10.548 1.00 60.12 225 PRO A N 1
ATOM 1841 C CA . PRO A 1 225 ? 15.144 6.812 -9.612 1.00 60.12 225 PRO A CA 1
ATOM 1842 C C . PRO A 1 225 ? 14.650 8.262 -9.729 1.00 60.12 225 PRO A C 1
ATOM 1844 O O . PRO A 1 225 ? 15.450 9.180 -9.900 1.00 60.12 225 PRO A O 1
ATOM 1847 N N . GLY A 1 226 ? 13.336 8.464 -9.595 1.00 59.72 226 GLY A N 1
ATOM 1848 C CA . GLY A 1 226 ? 12.733 9.802 -9.560 1.00 59.72 226 GLY A CA 1
ATOM 1849 C C . GLY A 1 226 ? 12.258 10.374 -10.894 1.00 59.72 226 GLY A C 1
ATOM 1850 O O . GLY A 1 226 ? 11.841 11.531 -10.922 1.00 59.72 226 GLY A O 1
ATOM 1851 N N . LYS A 1 227 ? 12.309 9.599 -11.985 1.00 57.53 227 LYS A N 1
ATOM 1852 C CA . LYS A 1 227 ? 11.853 10.017 -13.318 1.00 57.53 227 LYS A CA 1
ATOM 1853 C C . LYS A 1 227 ? 10.729 9.171 -13.892 1.00 57.53 227 LYS A C 1
ATOM 1855 O O . LYS A 1 227 ? 10.714 7.937 -13.688 1.00 57.53 227 LYS A O 1
#

Secondary structure (DSSP, 8-state):
-----HHHHHHHHHHHHHHHHHHHHHS---SS--HHHHHHHHHHHHHHHSS-HHHHTTS-TTPPPP--S-HHHHH----S-PPPEEEEEE-SSPPPSSTTHHHHHHHHHHHHHHHSTTSS-----SS---HHHHH------SS--SEEEEEETT--PPTT-HHHHHHHHHH-TT-------PEEPTTT--EEPPPP-EEEE-TT--EEEEPPPHHHHHT--TTSTT-

Foldseek 3Di:
DPPDDPVVLVVVLVVQLVVLVVVVVVDDDDPDDDSVVLSVVQSVVCVQAVFRLSVVLVDDPPDDADDLDDPVVVVDDFDPPFFDEDEDEDDDPHDDSDPVCVVVVVVVLVVVCVVPNPNDDDDDDPDDPDDVVSVPDPPPDPDDGPYYDYDYPPDDDDPPRVRVQRRLCVVPVPDDDDDDDWDQDRRNRHTHHDQFFDWDADPVGDIDGHHDDPVVVVVPDPSDGRD

InterPro domains:
  IPR029044 Nucleotide-diphospho-sugar transferases [G3DSA:3.90.550.10] (29-98)
  IPR029044 Nucleotide-diphospho-sugar transferases [G3DSA:3.90.550.10] (99-227)
  IPR029044 Nucleotide-diphospho-sugar transferases [SSF53448] (62-217)

Sequence (227 aa):
MLMNETGEYEKNLNKLSKLIESKNQERPPNKGRSCEEEQREAEALFQRYGYNVFLSDQLPLNRELPDTRDNRCLQKKYPKDLPSIAVVLIYLDEALSNEDLGEKLAAYIEFIHKDRPGLIKRVRHKYQMGLTPSSHLRVGARHPPITVAVLDAHIEVNVGWAEPLLARIKADRTTVVTPVFDKVGFDDLQVEHYWASAHGFDWPLWCMYESFRPEWNELHDESQPGK